Protein AF-A0A8T7I5J4-F1 (afdb_monomer_lite)

Structure (mmCIF, N/CA/C/O backbone):
data_AF-A0A8T7I5J4-F1
#
_entry.id   AF-A0A8T7I5J4-F1
#
loop_
_atom_site.group_PDB
_atom_site.id
_atom_site.type_symbol
_atom_site.label_atom_id
_atom_site.label_alt_id
_atom_site.label_comp_id
_atom_site.label_asym_id
_atom_site.label_entity_id
_atom_site.label_seq_id
_atom_site.pdbx_PDB_ins_code
_atom_site.Cartn_x
_atom_site.Cartn_y
_atom_site.Cartn_z
_atom_site.occupancy
_atom_site.B_iso_or_equiv
_atom_site.auth_seq_id
_atom_site.auth_comp_id
_atom_site.auth_asym_id
_atom_site.auth_atom_id
_atom_site.pdbx_PDB_model_num
ATOM 1 N N . MET A 1 1 ? -4.642 -50.725 -69.974 1.00 35.91 1 MET A N 1
ATOM 2 C CA . MET A 1 1 ? -3.491 -51.047 -69.105 1.00 35.91 1 MET A CA 1
ATOM 3 C C . MET A 1 1 ? -3.234 -49.854 -68.184 1.00 35.91 1 MET A C 1
ATOM 5 O O . MET A 1 1 ? -3.126 -48.747 -68.679 1.00 35.91 1 MET A O 1
ATOM 9 N N . LEU A 1 2 ? -3.268 -50.110 -66.872 1.00 34.72 2 LEU A N 1
ATOM 10 C CA . LEU A 1 2 ? -2.864 -49.304 -65.704 1.00 34.72 2 LEU A CA 1
ATOM 11 C C . LEU A 1 2 ? -3.246 -47.811 -65.549 1.00 34.72 2 LEU A C 1
ATOM 13 O O . LEU A 1 2 ? -2.683 -46.901 -66.146 1.00 34.72 2 LEU A O 1
ATOM 17 N N . ARG A 1 3 ? -4.115 -47.599 -64.546 1.00 37.69 3 ARG A N 1
ATOM 18 C CA . ARG A 1 3 ? -4.297 -46.382 -63.739 1.00 37.69 3 ARG A CA 1
ATOM 19 C C . ARG A 1 3 ? -3.005 -46.006 -63.004 1.00 37.69 3 ARG A C 1
ATOM 21 O O . ARG A 1 3 ? -2.463 -46.850 -62.299 1.00 37.69 3 ARG A O 1
ATOM 28 N N . ILE A 1 4 ? -2.649 -44.720 -62.986 1.00 39.81 4 ILE A N 1
ATOM 29 C CA . ILE A 1 4 ? -1.852 -44.121 -61.902 1.00 39.81 4 ILE A CA 1
ATOM 30 C C . ILE A 1 4 ? -2.527 -42.811 -61.478 1.00 39.81 4 ILE A C 1
ATOM 32 O O . ILE A 1 4 ? -2.406 -41.776 -62.126 1.00 39.81 4 ILE A O 1
ATOM 36 N N . LYS A 1 5 ? -3.275 -42.875 -60.369 1.00 38.19 5 LYS A N 1
ATOM 37 C CA . LYS A 1 5 ? -3.757 -41.706 -59.623 1.00 38.19 5 LYS A CA 1
ATOM 38 C C . LYS A 1 5 ? -2.559 -41.092 -58.892 1.00 38.19 5 LYS A C 1
ATOM 40 O O . LYS A 1 5 ? -2.088 -41.682 -57.923 1.00 38.19 5 LYS A O 1
ATOM 45 N N . ARG A 1 6 ? -2.084 -39.910 -59.296 1.00 39.78 6 ARG A N 1
ATOM 46 C CA . ARG A 1 6 ? -1.188 -39.105 -58.448 1.00 39.78 6 ARG A CA 1
ATOM 47 C C . ARG A 1 6 ? -2.029 -38.370 -57.404 1.00 39.78 6 ARG A C 1
ATOM 49 O O . ARG A 1 6 ? -2.733 -37.419 -57.719 1.00 39.78 6 ARG A O 1
ATOM 56 N N . ARG A 1 7 ? -1.975 -38.858 -56.162 1.00 38.50 7 ARG A N 1
ATOM 57 C CA . ARG A 1 7 ? -2.418 -38.131 -54.968 1.00 38.50 7 ARG A CA 1
ATOM 58 C C . ARG A 1 7 ? -1.459 -36.958 -54.756 1.00 38.50 7 ARG A C 1
ATOM 60 O O . ARG A 1 7 ? -0.297 -37.183 -54.438 1.00 38.50 7 ARG A O 1
ATOM 67 N N . VAL A 1 8 ? -1.935 -35.732 -54.935 1.00 39.31 8 VAL A N 1
ATOM 68 C CA . VAL A 1 8 ? -1.259 -34.544 -54.405 1.00 39.31 8 VAL A CA 1
ATOM 69 C C . VAL A 1 8 ? -1.588 -34.500 -52.915 1.00 39.31 8 VAL A C 1
ATOM 71 O O . VAL A 1 8 ? -2.746 -34.338 -52.537 1.00 39.31 8 VAL A O 1
ATOM 74 N N . LEU A 1 9 ? -0.584 -34.740 -52.070 1.00 36.56 9 LEU A N 1
ATOM 75 C CA . LEU A 1 9 ? -0.671 -34.477 -50.637 1.00 36.56 9 LEU A CA 1
ATOM 76 C C . LEU A 1 9 ? -0.747 -32.957 -50.439 1.00 36.56 9 LEU A C 1
ATOM 78 O O . LEU A 1 9 ? 0.274 -32.276 -50.449 1.00 36.56 9 LEU A O 1
ATOM 82 N N . SER A 1 10 ? -1.948 -32.426 -50.227 1.00 35.78 10 SER A N 1
ATOM 83 C CA . SER A 1 10 ? -2.119 -31.119 -49.589 1.00 35.78 10 SER A CA 1
ATOM 84 C C . SER A 1 10 ? -1.907 -31.281 -48.083 1.00 35.78 10 SER A C 1
ATOM 86 O O . SER A 1 10 ? -2.859 -31.385 -47.318 1.00 35.78 10 SER A O 1
ATOM 88 N N . ILE A 1 11 ? -0.644 -31.324 -47.655 1.00 45.31 11 ILE A N 1
ATOM 89 C CA . ILE A 1 11 ? -0.271 -30.980 -46.278 1.00 45.31 11 ILE A CA 1
ATOM 90 C C . ILE A 1 11 ? -0.059 -29.470 -46.278 1.00 45.31 11 ILE A C 1
ATOM 92 O O . ILE A 1 11 ? 1.046 -28.979 -46.477 1.00 45.31 11 ILE A O 1
ATOM 96 N N . SER A 1 12 ? -1.133 -28.708 -46.138 1.00 43.28 12 SER A N 1
ATOM 97 C CA . SER A 1 12 ? -1.016 -27.296 -45.795 1.00 43.28 12 SER A CA 1
ATOM 98 C C . SER A 1 12 ? -2.305 -26.882 -45.126 1.00 43.28 12 SER A C 1
ATOM 100 O O . SER A 1 12 ? -3.339 -26.839 -45.789 1.00 43.28 12 SER A O 1
ATOM 102 N N . SER A 1 13 ? -2.224 -26.703 -43.805 1.00 43.53 13 SER A N 1
ATOM 103 C CA . SER A 1 13 ? -3.127 -25.969 -42.897 1.00 43.53 13 SER A CA 1
ATOM 104 C C . SER A 1 13 ? -3.210 -26.668 -41.531 1.00 43.53 13 SER A C 1
ATOM 106 O O . SER A 1 13 ? -4.296 -26.916 -41.016 1.00 43.53 13 SER A O 1
ATOM 108 N N . ILE A 1 14 ? -2.062 -27.005 -40.929 1.00 42.50 14 ILE A N 1
ATOM 109 C CA . ILE A 1 14 ? -1.989 -27.131 -39.469 1.00 42.50 14 ILE A CA 1
ATOM 110 C C . ILE A 1 14 ? -1.529 -25.766 -38.960 1.00 42.50 14 ILE A C 1
ATOM 112 O O . ILE A 1 14 ? -0.400 -25.340 -39.178 1.00 42.50 14 ILE A O 1
ATOM 116 N N . LEU A 1 15 ? -2.499 -25.080 -38.372 1.00 49.41 15 LEU A N 1
ATOM 117 C CA . LEU A 1 15 ? -2.426 -23.933 -37.472 1.00 49.41 15 LEU A CA 1
ATOM 118 C C . LEU A 1 15 ? -1.178 -23.927 -36.563 1.00 49.41 15 LEU A C 1
ATOM 120 O O . LEU A 1 15 ? -0.722 -24.987 -36.137 1.00 49.41 15 LEU A O 1
ATOM 124 N N . PRO A 1 16 ? -0.719 -22.740 -36.136 1.00 41.72 16 PRO A N 1
ATOM 125 C CA . PRO A 1 16 ? -1.238 -22.263 -34.848 1.00 41.72 16 PRO A CA 1
ATOM 126 C C . PRO A 1 16 ? -1.561 -20.758 -34.900 1.00 41.72 16 PRO A C 1
ATOM 128 O O . PRO A 1 16 ? -0.738 -19.933 -35.274 1.00 41.72 16 PRO A O 1
ATOM 131 N N . ILE A 1 17 ? -2.793 -20.320 -34.621 1.00 50.00 17 ILE A N 1
ATOM 132 C CA . ILE A 1 17 ? -3.258 -19.962 -33.266 1.00 50.00 17 ILE A CA 1
ATOM 133 C C . ILE A 1 17 ? -2.115 -19.999 -32.243 1.00 50.00 17 ILE A C 1
ATOM 135 O O . ILE A 1 17 ? -1.979 -20.941 -31.474 1.00 50.00 17 ILE A O 1
ATOM 139 N N . LEU A 1 18 ? -1.280 -18.962 -32.264 1.00 42.53 18 LEU A N 1
ATOM 140 C CA . LEU A 1 18 ? -0.363 -18.624 -31.169 1.00 42.53 18 LEU A CA 1
ATOM 141 C C . LEU A 1 18 ? -0.251 -17.109 -30.948 1.00 42.53 18 LEU A C 1
ATOM 143 O O . LEU A 1 18 ? 0.675 -16.624 -30.309 1.00 42.53 18 LEU A O 1
ATOM 147 N N . ILE A 1 19 ? -1.220 -16.339 -31.437 1.00 43.97 19 ILE A N 1
ATOM 148 C CA . ILE A 1 19 ? -1.329 -14.919 -31.112 1.00 43.97 19 ILE A CA 1
ATOM 149 C C . ILE A 1 19 ? -2.460 -14.828 -30.101 1.00 43.97 19 ILE A C 1
ATOM 151 O O . ILE A 1 19 ? -3.606 -14.925 -30.522 1.00 43.97 19 ILE A O 1
ATOM 155 N N . LEU A 1 20 ? -2.147 -14.757 -28.799 1.00 42.34 20 LEU A N 1
ATOM 156 C CA . LEU A 1 20 ? -2.953 -14.080 -27.755 1.00 42.34 20 LEU A CA 1
ATOM 157 C C . LEU A 1 20 ? -2.488 -14.326 -26.304 1.00 42.34 20 LEU A C 1
ATOM 159 O O . LEU A 1 20 ? -3.127 -13.824 -25.382 1.00 42.34 20 LEU A O 1
ATOM 163 N N . SER A 1 21 ? -1.364 -14.997 -26.050 1.00 42.56 21 SER A N 1
ATOM 164 C CA . SER A 1 21 ? -0.736 -14.972 -24.720 1.00 42.56 21 SER A CA 1
ATOM 165 C C . SER A 1 21 ? 0.551 -14.158 -24.780 1.00 42.56 21 SER A C 1
ATOM 167 O O . SER A 1 21 ? 1.532 -14.628 -25.341 1.00 42.56 21 SER A O 1
ATOM 169 N N . GLY A 1 22 ? 0.482 -12.929 -24.254 1.00 45.84 22 GLY A N 1
ATOM 170 C CA . GLY A 1 22 ? 1.566 -11.965 -24.025 1.00 45.84 22 GLY A CA 1
ATOM 171 C C . GLY A 1 22 ? 2.903 -12.272 -24.693 1.00 45.84 22 GLY A C 1
ATOM 172 O O . GLY A 1 22 ? 3.662 -13.085 -24.177 1.00 45.84 22 GLY A O 1
ATOM 173 N N . CYS A 1 23 ? 3.203 -11.575 -25.795 1.00 50.41 23 CYS A N 1
ATOM 174 C CA . CYS A 1 23 ? 4.533 -11.580 -26.395 1.00 50.41 23 CYS A CA 1
ATOM 175 C C . CYS A 1 23 ? 5.554 -11.208 -25.315 1.00 50.41 23 CYS A C 1
ATOM 177 O O . CYS A 1 23 ? 5.641 -10.045 -24.916 1.00 50.41 23 CYS A O 1
ATOM 179 N N . SER A 1 24 ? 6.285 -12.200 -24.810 1.00 56.44 24 SER A N 1
ATOM 180 C CA . SER A 1 24 ? 7.436 -11.953 -23.958 1.00 56.44 24 SER A CA 1
ATOM 181 C C . SER A 1 24 ? 8.476 -11.190 -24.777 1.00 56.44 24 SER A C 1
ATOM 183 O O . SER A 1 24 ? 8.542 -11.305 -26.007 1.00 56.44 24 SER A O 1
ATOM 185 N N . SER A 1 25 ? 9.301 -10.395 -24.103 1.00 56.34 25 SER A N 1
ATOM 186 C CA . SER A 1 25 ? 10.418 -9.682 -24.727 1.00 56.34 25 SER A CA 1
ATOM 187 C C . SER A 1 25 ? 11.322 -10.617 -25.547 1.00 56.34 25 SER A C 1
ATOM 189 O O . SER A 1 25 ? 11.853 -10.225 -26.581 1.00 56.34 25 SER A O 1
ATOM 191 N N . GLU A 1 26 ? 11.409 -11.889 -25.166 1.00 59.22 26 GLU A N 1
ATOM 192 C CA . GLU A 1 26 ? 12.155 -12.942 -25.864 1.00 59.22 26 GLU A CA 1
ATOM 193 C C . GLU A 1 26 ? 11.621 -13.242 -27.274 1.00 59.22 26 GLU A C 1
ATOM 195 O O . GLU A 1 26 ? 12.410 -13.408 -28.202 1.00 59.22 26 GLU A O 1
ATOM 200 N N . PHE A 1 27 ? 10.298 -13.245 -27.474 1.00 61.25 27 PHE A N 1
ATOM 201 C CA . PHE A 1 27 ? 9.699 -13.470 -28.795 1.00 61.25 27 PHE A CA 1
ATOM 202 C C . PHE A 1 27 ? 9.994 -12.314 -29.758 1.00 61.25 27 PHE A C 1
ATOM 204 O O . PHE A 1 27 ? 10.349 -12.535 -30.914 1.00 61.25 27 PHE A O 1
ATOM 211 N N . LEU A 1 28 ? 9.902 -11.074 -29.269 1.00 61.66 28 LEU A N 1
ATOM 212 C CA . LEU A 1 28 ? 10.243 -9.890 -30.064 1.00 61.66 28 LEU A CA 1
ATOM 213 C C . LEU A 1 28 ? 11.732 -9.875 -30.447 1.00 61.66 28 LEU A C 1
ATOM 215 O O . LEU A 1 28 ? 12.068 -9.400 -31.524 1.00 61.66 28 LEU A O 1
ATOM 219 N N . ARG A 1 29 ? 12.599 -10.457 -29.605 1.00 61.88 29 ARG A N 1
ATOM 220 C CA . ARG A 1 29 ? 14.047 -10.614 -29.851 1.00 61.88 29 ARG A CA 1
ATOM 221 C C . ARG A 1 29 ? 14.297 -11.558 -31.012 1.00 61.88 29 ARG A C 1
ATOM 223 O O . ARG A 1 29 ? 14.958 -11.199 -31.975 1.00 61.88 29 ARG A O 1
ATOM 230 N N . ALA A 1 30 ? 13.676 -12.734 -30.949 1.00 61.75 30 ALA A N 1
ATOM 231 C CA . ALA A 1 30 ? 13.786 -13.745 -31.991 1.00 61.75 30 ALA A CA 1
ATOM 232 C C . ALA A 1 30 ? 13.233 -13.254 -33.340 1.00 61.75 30 ALA A C 1
ATOM 234 O O . ALA A 1 30 ? 13.767 -13.603 -34.390 1.00 61.75 30 ALA A O 1
ATOM 235 N N . MET A 1 31 ? 12.175 -12.437 -33.320 1.00 65.44 31 MET A N 1
ATOM 236 C CA . MET A 1 31 ? 11.616 -11.825 -34.527 1.00 65.44 31 MET A CA 1
ATOM 237 C C . MET A 1 31 ? 12.520 -10.738 -35.114 1.00 65.44 31 MET A C 1
ATOM 239 O O . MET A 1 31 ? 12.688 -10.708 -36.332 1.00 65.44 31 MET A O 1
ATOM 243 N N . ASP A 1 32 ? 13.102 -9.871 -34.282 1.00 61.22 32 ASP A N 1
ATOM 244 C CA . ASP A 1 32 ? 14.011 -8.821 -34.750 1.00 61.22 32 ASP A CA 1
ATOM 245 C C . ASP A 1 32 ? 15.312 -9.410 -35.306 1.00 61.22 32 ASP A C 1
ATOM 247 O O . ASP A 1 32 ? 15.711 -9.070 -36.419 1.00 61.22 32 ASP A O 1
ATOM 251 N N . ASP A 1 33 ? 15.898 -10.389 -34.610 1.00 59.78 33 ASP A N 1
ATOM 252 C CA . ASP A 1 33 ? 17.081 -11.120 -35.077 1.00 59.78 33 ASP A CA 1
ATOM 253 C C . ASP A 1 33 ? 16.807 -11.828 -36.415 1.00 59.78 33 ASP A C 1
ATOM 255 O O . ASP A 1 33 ? 17.639 -11.799 -37.324 1.00 59.78 33 ASP A O 1
ATOM 259 N N . ALA A 1 34 ? 15.617 -12.419 -36.582 1.00 60.16 34 ALA A N 1
ATOM 260 C CA . ALA A 1 34 ? 15.208 -13.047 -37.838 1.00 60.16 34 ALA A CA 1
ATOM 261 C C . ALA A 1 34 ? 15.007 -12.033 -38.982 1.00 60.16 34 ALA A C 1
ATOM 263 O O . ALA A 1 34 ? 15.355 -12.327 -40.126 1.00 60.16 34 ALA A O 1
ATOM 264 N N . LEU A 1 35 ? 14.470 -10.843 -38.693 1.00 59.50 35 LEU A N 1
ATOM 265 C CA . LEU A 1 35 ? 14.271 -9.762 -39.667 1.00 59.50 35 LEU A CA 1
ATOM 266 C C . LEU A 1 35 ? 15.597 -9.137 -40.116 1.00 59.50 35 LEU A C 1
ATOM 268 O O . LEU A 1 35 ? 15.798 -8.902 -41.310 1.00 59.50 35 LEU A O 1
ATOM 272 N N . VAL A 1 36 ? 16.521 -8.923 -39.178 1.00 59.28 36 VAL A N 1
ATOM 273 C CA . VAL A 1 36 ? 17.872 -8.420 -39.461 1.00 59.28 36 VAL A CA 1
ATOM 274 C C . VAL A 1 36 ? 18.678 -9.453 -40.253 1.00 59.28 36 VAL A C 1
ATOM 276 O O . VAL A 1 36 ? 19.330 -9.097 -41.234 1.00 59.28 36 VAL A O 1
ATOM 279 N N . ALA A 1 37 ? 18.572 -10.743 -39.912 1.00 58.25 37 ALA A N 1
ATOM 280 C CA . ALA A 1 37 ? 19.229 -11.826 -40.650 1.00 58.25 37 ALA A CA 1
ATOM 281 C C . ALA A 1 37 ? 18.751 -11.955 -42.112 1.00 58.25 37 ALA A C 1
ATOM 283 O O . ALA A 1 37 ? 19.479 -12.486 -42.949 1.00 58.25 37 ALA A O 1
ATOM 284 N N . GLN A 1 38 ? 17.557 -11.449 -42.438 1.00 60.69 38 GLN A N 1
ATOM 285 C CA . GLN A 1 38 ? 17.006 -11.414 -43.800 1.00 60.69 38 GLN A CA 1
ATOM 286 C C . GLN A 1 38 ? 17.287 -10.100 -44.554 1.00 60.69 38 GLN A C 1
ATOM 288 O O . GLN A 1 38 ? 16.785 -9.910 -45.661 1.00 60.69 38 GLN A O 1
ATOM 293 N N . GLY A 1 39 ? 18.099 -9.195 -43.993 1.00 46.72 39 GLY A N 1
ATOM 294 C CA . GLY A 1 39 ? 18.473 -7.928 -44.632 1.00 46.72 39 GLY A CA 1
ATOM 295 C C . GLY A 1 39 ? 17.457 -6.793 -44.456 1.00 46.72 39 GLY A C 1
ATOM 296 O O . GLY A 1 39 ? 17.560 -5.774 -45.139 1.00 46.72 39 GLY A O 1
ATOM 297 N N . GLY A 1 40 ? 16.480 -6.946 -43.555 1.00 55.31 40 GLY A N 1
ATOM 298 C CA . GLY A 1 40 ? 15.575 -5.869 -43.148 1.00 55.31 40 GLY A CA 1
ATOM 299 C C . GLY A 1 40 ? 16.225 -4.887 -42.163 1.00 55.31 40 GLY A C 1
ATOM 300 O O . GLY A 1 40 ? 17.193 -5.217 -41.479 1.00 55.31 40 GLY A O 1
ATOM 301 N N . GLN A 1 41 ? 15.688 -3.665 -42.060 1.00 54.53 41 GLN A N 1
ATOM 302 C CA . GLN A 1 41 ? 16.039 -2.768 -40.951 1.00 54.53 41 GLN A CA 1
ATOM 303 C C . GLN A 1 41 ? 15.484 -3.335 -39.640 1.00 54.53 41 GLN A C 1
ATOM 305 O O . GLN A 1 41 ? 14.302 -3.676 -39.576 1.00 54.53 41 GLN A O 1
ATOM 310 N N . GLY A 1 42 ? 16.325 -3.393 -38.603 1.00 58.28 42 GLY A N 1
ATOM 311 C CA . GLY A 1 42 ? 15.908 -3.789 -37.258 1.00 58.28 42 GLY A CA 1
ATOM 312 C C . GLY A 1 42 ? 14.728 -2.943 -36.780 1.00 58.28 42 GLY A C 1
ATOM 313 O O . GLY A 1 42 ? 14.750 -1.711 -36.835 1.00 58.28 42 GLY A O 1
ATOM 314 N N . THR A 1 43 ? 13.672 -3.616 -36.342 1.00 67.31 43 THR A N 1
ATOM 315 C CA . THR A 1 43 ? 12.472 -3.008 -35.770 1.00 67.31 43 THR A CA 1
ATOM 316 C C . THR A 1 43 ? 12.751 -2.433 -34.384 1.00 67.31 43 THR A C 1
ATOM 318 O O . THR A 1 43 ? 12.119 -1.447 -33.994 1.00 67.31 43 THR A O 1
ATOM 321 N N . CYS A 1 44 ? 13.738 -2.969 -33.659 1.00 70.31 44 CYS A N 1
ATOM 322 C CA . CYS A 1 44 ? 14.186 -2.449 -32.374 1.00 70.31 44 CYS A CA 1
ATOM 323 C C . CYS A 1 44 ? 15.154 -1.267 -32.561 1.00 70.31 44 CYS A C 1
ATOM 325 O O . CYS A 1 44 ? 16.326 -1.428 -32.888 1.00 70.31 44 CYS A O 1
ATOM 327 N N . ARG A 1 45 ? 14.665 -0.042 -32.332 1.00 74.19 45 ARG A N 1
ATOM 328 C CA . ARG A 1 45 ? 15.454 1.194 -32.477 1.00 74.19 45 ARG A CA 1
ATOM 329 C C . ARG A 1 45 ? 15.942 1.757 -31.145 1.00 74.19 45 ARG A C 1
ATOM 331 O O . ARG A 1 45 ? 16.922 2.497 -31.113 1.00 74.19 45 ARG A O 1
ATOM 338 N N . TYR A 1 46 ? 15.244 1.440 -30.058 1.00 77.75 46 TYR A N 1
ATOM 339 C CA . TYR A 1 46 ? 15.553 1.946 -28.725 1.00 77.75 46 TYR A CA 1
ATOM 340 C C . TYR A 1 46 ? 15.633 0.810 -27.712 1.00 77.75 46 TYR A C 1
ATOM 342 O O . TYR A 1 46 ? 14.720 -0.010 -27.608 1.00 77.75 46 TYR A O 1
ATOM 350 N N . GLU A 1 47 ? 16.698 0.835 -26.920 1.00 83.69 47 GLU A N 1
ATOM 351 C CA . GLU A 1 47 ? 16.897 -0.015 -25.754 1.00 83.69 47 GLU A CA 1
ATOM 352 C C . GLU A 1 47 ? 17.480 0.826 -24.620 1.00 83.69 47 GLU A C 1
ATOM 354 O O . GLU A 1 47 ? 18.099 1.870 -24.846 1.00 83.69 47 GLU A O 1
ATOM 359 N N . ALA A 1 48 ? 17.272 0.390 -23.382 1.00 86.00 48 ALA A N 1
ATOM 360 C CA . ALA A 1 48 ? 17.884 1.024 -22.227 1.00 86.00 48 ALA A CA 1
ATOM 361 C C . ALA A 1 48 ? 18.258 -0.027 -21.180 1.00 86.00 48 ALA A C 1
ATOM 363 O O . ALA A 1 48 ? 17.462 -0.932 -20.907 1.00 86.00 48 ALA A O 1
ATOM 364 N N . PRO A 1 49 ? 19.437 0.104 -20.546 1.00 88.25 49 PRO A N 1
ATOM 365 C CA . PRO A 1 49 ? 19.881 -0.849 -19.543 1.00 88.25 49 PRO A CA 1
ATOM 366 C C . PRO A 1 49 ? 18.889 -0.907 -18.382 1.00 88.25 49 PRO A C 1
ATOM 368 O O . PRO A 1 49 ? 18.325 0.115 -17.974 1.00 88.25 49 PRO A O 1
ATOM 371 N N . LYS A 1 50 ? 18.707 -2.109 -17.826 1.00 91.00 50 LYS A N 1
ATOM 372 C CA . LYS A 1 50 ? 17.885 -2.295 -16.631 1.00 91.00 50 LYS A CA 1
ATOM 373 C C . LYS A 1 50 ? 18.508 -1.548 -15.450 1.00 91.00 50 LYS A C 1
ATOM 375 O O . LYS A 1 50 ? 19.711 -1.608 -15.212 1.00 91.00 50 LYS A O 1
ATOM 380 N N . ARG A 1 51 ? 17.666 -0.847 -14.703 1.00 93.19 51 ARG A N 1
ATOM 381 C CA . ARG A 1 51 ? 17.981 -0.128 -13.470 1.00 93.19 51 ARG A CA 1
ATOM 382 C C . ARG A 1 51 ? 17.078 -0.653 -12.371 1.00 93.19 51 ARG A C 1
ATOM 384 O O . ARG A 1 51 ? 15.905 -0.916 -12.620 1.00 93.19 51 ARG A O 1
ATOM 391 N N . THR A 1 52 ? 17.597 -0.739 -11.154 1.00 95.38 52 THR A N 1
ATOM 392 C CA . THR A 1 52 ? 16.828 -1.219 -10.003 1.00 95.38 52 THR A CA 1
ATOM 393 C C . THR A 1 52 ? 16.747 -0.145 -8.930 1.00 95.38 52 THR A C 1
ATOM 395 O O . THR A 1 52 ? 17.754 0.426 -8.519 1.00 95.38 52 THR A O 1
ATOM 398 N N . ILE A 1 53 ? 15.529 0.126 -8.470 1.00 94.69 53 ILE A N 1
ATOM 399 C CA . ILE A 1 53 ? 15.237 0.952 -7.302 1.00 94.69 53 ILE A CA 1
ATOM 400 C C . ILE A 1 53 ? 15.057 0.013 -6.117 1.00 94.69 53 ILE A C 1
ATOM 402 O O . ILE A 1 53 ? 14.155 -0.825 -6.120 1.00 94.69 53 ILE A O 1
ATOM 406 N N . ASN A 1 54 ? 15.893 0.181 -5.096 1.00 94.88 54 ASN A N 1
ATOM 407 C CA . ASN A 1 54 ? 15.763 -0.535 -3.833 1.00 94.88 54 ASN A CA 1
ATOM 408 C C . ASN A 1 54 ? 15.014 0.344 -2.835 1.00 94.88 54 ASN A C 1
ATOM 410 O O . ASN A 1 54 ? 15.520 1.373 -2.389 1.00 94.88 54 ASN A O 1
ATOM 414 N N . GLY A 1 55 ? 13.799 -0.062 -2.490 1.00 89.00 55 GLY A N 1
ATOM 415 C CA . GLY A 1 55 ? 13.040 0.532 -1.406 1.00 89.00 55 GLY A CA 1
ATOM 416 C C . GLY A 1 55 ? 13.048 -0.361 -0.172 1.00 89.00 55 GLY A C 1
ATOM 417 O O . GLY A 1 55 ? 13.333 -1.556 -0.220 1.00 89.00 55 GLY A O 1
ATOM 418 N N . SER A 1 56 ? 12.681 0.199 0.978 1.00 85.75 56 SER A N 1
ATOM 419 C CA . SER A 1 56 ? 12.464 -0.630 2.164 1.00 85.75 56 SER A CA 1
ATOM 420 C C . SER A 1 56 ? 11.301 -1.599 1.873 1.00 85.75 56 SER A C 1
ATOM 422 O O . SER A 1 56 ? 10.179 -1.184 1.575 1.00 85.75 56 SER A O 1
ATOM 424 N N . GLY A 1 57 ? 11.558 -2.904 1.890 1.00 88.06 57 GLY A N 1
ATOM 425 C CA . GLY A 1 57 ? 10.508 -3.888 1.633 1.00 88.06 57 GLY A CA 1
ATOM 426 C C . GLY A 1 57 ? 10.139 -4.124 0.154 1.00 88.06 57 GLY A C 1
ATOM 427 O O . GLY A 1 57 ? 9.204 -4.877 -0.092 1.00 88.06 57 GLY A O 1
ATOM 428 N N . TYR A 1 58 ? 10.793 -3.491 -0.827 1.00 93.19 58 TYR A N 1
ATOM 429 C CA . TYR A 1 58 ? 10.522 -3.767 -2.245 1.00 93.19 58 TYR A CA 1
ATOM 430 C C . TYR A 1 58 ? 11.719 -3.469 -3.152 1.00 93.19 58 TYR A C 1
ATOM 432 O O . TYR A 1 58 ? 12.526 -2.588 -2.855 1.00 93.19 58 TYR A O 1
ATOM 440 N N . THR A 1 59 ? 11.777 -4.129 -4.306 1.00 96.50 59 THR A N 1
ATOM 441 C CA . THR A 1 59 ? 12.673 -3.767 -5.408 1.00 96.50 59 THR A CA 1
ATOM 442 C C . THR A 1 59 ? 11.871 -3.548 -6.682 1.00 96.50 59 THR A C 1
ATOM 444 O O . THR A 1 59 ? 10.921 -4.275 -6.968 1.00 96.50 59 THR A O 1
ATOM 447 N N . PHE A 1 60 ? 12.222 -2.515 -7.441 1.00 95.81 60 PHE A N 1
ATOM 448 C CA . PHE A 1 60 ? 11.612 -2.239 -8.736 1.00 95.81 60 PHE A CA 1
ATOM 449 C C . PHE A 1 60 ? 12.680 -2.161 -9.813 1.00 95.81 60 PHE A C 1
ATOM 451 O O . PHE A 1 60 ? 13.499 -1.244 -9.796 1.00 95.81 60 PHE A O 1
ATOM 458 N N . THR A 1 61 ? 12.663 -3.102 -10.748 1.00 95.62 61 THR A N 1
ATOM 459 C CA . THR A 1 61 ? 13.594 -3.141 -11.875 1.00 95.62 61 THR A CA 1
ATOM 460 C C . THR A 1 61 ? 12.881 -2.648 -13.121 1.00 95.62 61 THR A C 1
ATOM 462 O O . THR A 1 61 ? 11.822 -3.159 -13.462 1.00 95.62 61 THR A O 1
ATOM 465 N N . TYR A 1 62 ? 13.448 -1.665 -13.811 1.00 93.31 62 TYR A N 1
ATOM 466 C CA . TYR A 1 62 ? 12.890 -1.123 -15.047 1.00 93.31 62 TYR A CA 1
ATOM 467 C C . TYR A 1 62 ? 13.975 -0.912 -16.092 1.00 93.31 62 TYR A C 1
ATOM 469 O O . TYR A 1 62 ? 15.126 -0.649 -15.759 1.00 93.31 62 TYR A O 1
ATOM 477 N N . GLY A 1 63 ? 13.619 -1.024 -17.361 1.00 90.62 63 GLY A N 1
ATOM 478 C CA . GLY A 1 63 ? 14.550 -0.891 -18.474 1.00 90.62 63 GLY A CA 1
ATOM 479 C C . GLY A 1 63 ? 13.810 -0.713 -19.785 1.00 90.62 63 GLY A C 1
ATOM 480 O O . GLY A 1 63 ? 12.582 -0.669 -19.814 1.00 90.62 63 GLY A O 1
ATOM 481 N N . GLY A 1 64 ? 14.570 -0.568 -20.858 1.00 87.56 64 GLY A N 1
ATOM 482 C CA . GLY A 1 64 ? 14.039 -0.394 -22.197 1.00 87.56 64 GLY A CA 1
ATOM 483 C C . GLY A 1 64 ? 14.363 -1.595 -23.054 1.00 87.56 64 GLY A C 1
ATOM 484 O O . GLY A 1 64 ? 15.533 -1.954 -23.168 1.00 87.56 64 GLY A O 1
ATOM 485 N N . TYR A 1 65 ? 13.351 -2.175 -23.673 1.00 83.31 65 TYR A N 1
ATOM 486 C CA . TYR A 1 65 ? 13.503 -3.294 -24.572 1.00 83.31 65 TYR A CA 1
ATOM 487 C C . TYR A 1 65 ? 12.672 -3.080 -25.841 1.00 83.31 65 TYR A C 1
ATOM 489 O O . TYR A 1 65 ? 11.476 -2.800 -25.764 1.00 83.31 65 TYR A O 1
ATOM 497 N N . CYS A 1 66 ? 13.327 -3.175 -27.002 1.00 81.31 66 CYS A N 1
ATOM 498 C CA . CYS A 1 66 ? 12.732 -3.052 -28.333 1.00 81.31 66 CYS A CA 1
ATOM 499 C C . CYS A 1 66 ? 11.639 -1.968 -28.458 1.00 81.31 66 CYS A C 1
ATOM 501 O O . CYS A 1 66 ? 10.480 -2.245 -28.756 1.00 81.31 66 CYS A O 1
ATOM 503 N N . ASN A 1 67 ? 12.005 -0.702 -28.231 1.00 83.56 67 ASN A N 1
ATOM 504 C CA . ASN A 1 67 ? 11.122 0.476 -28.279 1.00 83.56 67 ASN A CA 1
ATOM 505 C C . ASN A 1 67 ? 10.097 0.614 -27.145 1.00 83.56 67 ASN A C 1
ATOM 507 O O . ASN A 1 67 ? 9.319 1.577 -27.160 1.00 83.56 67 ASN A O 1
ATOM 511 N N . TYR A 1 68 ? 10.098 -0.272 -26.151 1.00 85.38 68 TYR A N 1
ATOM 512 C CA . TYR A 1 68 ? 9.196 -0.212 -25.006 1.00 85.38 68 TYR A CA 1
ATOM 513 C C . TYR A 1 68 ? 9.951 -0.116 -23.687 1.00 85.38 68 TYR A C 1
ATOM 515 O O . TYR A 1 68 ? 11.005 -0.704 -23.491 1.00 85.38 68 TYR A O 1
ATOM 523 N N . TRP A 1 69 ? 9.379 0.624 -22.748 1.00 88.94 69 TRP A N 1
ATOM 524 C CA . TRP A 1 69 ? 9.764 0.558 -21.351 1.00 88.94 69 TRP A CA 1
ATOM 525 C C . TRP A 1 69 ? 9.099 -0.639 -20.695 1.00 88.94 69 TRP A C 1
ATOM 527 O O . TRP A 1 69 ? 7.906 -0.873 -20.890 1.00 88.94 69 TRP A O 1
ATOM 537 N N . GLU A 1 70 ? 9.846 -1.340 -19.860 1.00 91.50 70 GLU A N 1
ATOM 538 C CA . GLU A 1 70 ? 9.394 -2.474 -19.070 1.00 91.50 70 GLU A CA 1
ATOM 539 C C . GLU A 1 70 ? 9.721 -2.252 -17.595 1.00 91.50 70 GLU A C 1
ATOM 541 O O . GLU A 1 70 ? 10.708 -1.594 -17.258 1.00 91.50 70 GLU A O 1
ATOM 546 N N . GLY A 1 71 ? 8.891 -2.804 -16.713 1.00 92.50 71 GLY A N 1
ATOM 547 C CA . GLY A 1 71 ? 9.064 -2.717 -15.271 1.00 92.50 71 GLY A CA 1
ATOM 548 C C . GLY A 1 71 ? 8.570 -3.963 -14.548 1.00 92.50 71 GLY A C 1
ATOM 549 O O . GLY A 1 71 ? 7.527 -4.517 -14.889 1.00 92.50 71 GLY A O 1
ATOM 550 N N . GLU A 1 72 ? 9.299 -4.365 -13.518 1.00 95.25 72 GLU A N 1
ATOM 551 C CA . GLU A 1 72 ? 9.021 -5.508 -12.654 1.00 95.25 72 GLU A CA 1
ATOM 552 C C . GLU A 1 72 ? 9.152 -5.075 -11.191 1.00 95.25 72 GLU A C 1
ATOM 554 O O . GLU A 1 72 ? 10.136 -4.441 -10.803 1.00 95.25 72 GLU A O 1
ATOM 559 N N . LEU A 1 73 ? 8.150 -5.395 -10.375 1.00 95.25 73 LEU A N 1
ATOM 560 C CA . LEU A 1 73 ? 8.066 -5.017 -8.972 1.00 95.25 73 LEU A CA 1
ATOM 561 C C . LEU A 1 73 ? 8.026 -6.253 -8.076 1.00 95.25 73 LEU A C 1
ATOM 563 O O . LEU A 1 73 ? 7.034 -6.981 -8.052 1.00 95.25 73 LEU A O 1
ATOM 567 N N . ASN A 1 74 ? 9.066 -6.423 -7.267 1.00 95.50 74 ASN A N 1
ATOM 568 C CA . ASN A 1 74 ? 9.121 -7.428 -6.215 1.00 95.50 74 ASN A CA 1
ATOM 569 C C . ASN A 1 74 ? 8.808 -6.768 -4.871 1.00 95.50 74 ASN A C 1
ATOM 571 O O . ASN A 1 74 ? 9.473 -5.811 -4.473 1.00 95.50 74 ASN A O 1
ATOM 575 N N . ASN A 1 75 ? 7.785 -7.246 -4.163 1.00 91.94 75 ASN A N 1
ATOM 576 C CA . ASN A 1 75 ? 7.278 -6.596 -2.959 1.00 91.94 75 ASN A CA 1
ATOM 577 C C . ASN A 1 75 ? 7.178 -7.567 -1.783 1.00 91.94 75 ASN A C 1
ATOM 579 O O . ASN A 1 75 ? 6.216 -8.313 -1.633 1.00 91.94 75 ASN A O 1
ATOM 583 N N . TYR A 1 76 ? 8.150 -7.460 -0.890 1.00 90.50 76 TYR A N 1
ATOM 584 C CA . TYR A 1 76 ? 8.253 -8.197 0.367 1.00 90.50 76 TYR A CA 1
ATOM 585 C C . TYR A 1 76 ? 7.759 -7.367 1.566 1.00 90.50 76 TYR A C 1
ATOM 587 O O . TYR A 1 76 ? 7.955 -7.738 2.723 1.00 90.50 76 TYR A O 1
ATOM 595 N N . SER A 1 77 ? 7.117 -6.223 1.316 1.00 86.31 77 SER A N 1
ATOM 596 C CA . SER A 1 77 ? 6.592 -5.339 2.351 1.00 86.31 77 SER A CA 1
ATOM 597 C C . SER A 1 77 ? 5.134 -5.647 2.689 1.00 86.31 77 SER A C 1
ATOM 599 O O . SER A 1 77 ? 4.401 -6.271 1.925 1.00 86.31 77 SER A O 1
ATOM 601 N N . GLN A 1 78 ? 4.676 -5.104 3.820 1.00 82.56 78 GLN A N 1
ATOM 602 C CA . GLN A 1 78 ? 3.256 -5.077 4.193 1.00 82.56 78 GLN A CA 1
ATOM 603 C C . GLN A 1 78 ? 2.450 -3.988 3.456 1.00 82.56 78 GLN A C 1
ATOM 605 O O . GLN A 1 78 ? 1.271 -3.775 3.749 1.00 82.56 78 GLN A O 1
ATOM 610 N N . TYR A 1 79 ? 3.080 -3.261 2.531 1.00 83.38 79 TYR A N 1
ATOM 611 C CA . TYR A 1 79 ? 2.481 -2.165 1.779 1.00 83.38 79 TYR A CA 1
ATOM 612 C C . TYR A 1 79 ? 2.248 -2.585 0.334 1.00 83.38 79 TYR A C 1
ATOM 614 O O . TYR A 1 79 ? 3.011 -3.343 -0.238 1.00 83.38 79 TYR A O 1
ATOM 622 N N . THR A 1 80 ? 1.211 -2.043 -0.287 1.00 85.81 80 THR A N 1
ATOM 623 C CA . THR A 1 80 ? 1.043 -2.036 -1.732 1.00 85.81 80 THR A CA 1
ATOM 624 C C . THR A 1 80 ? 2.005 -1.004 -2.277 1.00 85.81 80 THR A C 1
ATOM 626 O O . THR A 1 80 ? 1.938 0.165 -1.881 1.00 85.81 80 THR A O 1
ATOM 629 N N . ILE A 1 81 ? 2.880 -1.429 -3.170 1.00 88.69 81 ILE A N 1
ATOM 630 C CA . ILE A 1 81 ? 3.839 -0.555 -3.826 1.00 88.69 81 ILE A CA 1
ATOM 631 C C . ILE A 1 81 ? 3.313 -0.232 -5.215 1.00 88.69 81 ILE A C 1
ATOM 633 O O . ILE A 1 81 ? 2.831 -1.115 -5.920 1.00 88.69 81 ILE A O 1
ATOM 637 N N . ARG A 1 82 ? 3.387 1.039 -5.600 1.00 90.62 82 ARG A N 1
ATOM 638 C CA . ARG A 1 82 ? 3.051 1.510 -6.942 1.00 90.62 82 ARG A CA 1
ATOM 639 C C . ARG A 1 82 ? 4.215 2.316 -7.489 1.00 90.62 82 ARG A C 1
ATOM 641 O O . ARG A 1 82 ? 4.501 3.398 -6.980 1.00 90.62 82 ARG A O 1
ATOM 648 N N . CYS A 1 83 ? 4.841 1.803 -8.537 1.00 90.94 83 CYS A N 1
ATOM 649 C CA . CYS A 1 83 ? 5.912 2.463 -9.269 1.00 90.94 83 CYS A CA 1
ATOM 650 C C . CYS A 1 83 ? 5.352 3.054 -10.555 1.00 90.94 83 CYS A C 1
ATOM 652 O O . CYS A 1 83 ? 4.789 2.337 -11.376 1.00 90.94 83 CYS A O 1
ATOM 654 N N . THR A 1 84 ? 5.459 4.369 -10.706 1.00 90.56 84 THR A N 1
ATOM 655 C CA . THR A 1 84 ? 4.903 5.123 -11.832 1.00 90.56 84 THR A CA 1
ATOM 656 C C . THR A 1 84 ? 6.037 5.641 -12.696 1.00 90.56 84 THR A C 1
ATOM 658 O O . THR A 1 84 ? 6.898 6.370 -12.208 1.00 90.56 84 THR A O 1
ATOM 661 N N . GLY A 1 85 ? 6.024 5.271 -13.974 1.00 89.06 85 GLY A N 1
ATOM 662 C CA . GLY A 1 85 ? 6.917 5.828 -14.978 1.00 89.06 85 GLY A CA 1
ATOM 663 C C . GLY A 1 85 ? 6.401 7.181 -15.458 1.00 89.06 85 GLY A C 1
ATOM 664 O O . GLY A 1 85 ? 5.216 7.319 -15.771 1.00 89.06 85 GLY A O 1
ATOM 665 N N . LYS A 1 86 ? 7.283 8.173 -15.523 1.00 86.94 86 LYS A N 1
ATOM 666 C CA . LYS A 1 86 ? 7.037 9.504 -16.076 1.00 86.94 86 LYS A CA 1
ATOM 667 C C . LYS A 1 86 ? 7.969 9.732 -17.263 1.00 86.94 86 LYS A C 1
ATOM 669 O O . LYS A 1 86 ? 9.174 9.486 -17.161 1.00 86.94 86 LYS A O 1
ATOM 674 N N . GLY A 1 87 ? 7.409 10.193 -18.377 1.00 81.75 87 GLY A N 1
ATOM 675 C CA . GLY A 1 87 ? 8.190 10.555 -19.561 1.00 81.75 87 GLY A CA 1
ATOM 676 C C . GLY A 1 87 ? 8.952 11.871 -19.381 1.00 81.75 87 GLY A C 1
ATOM 677 O O . GLY A 1 87 ? 8.871 12.506 -18.329 1.00 81.75 87 GLY A O 1
ATOM 678 N N . TYR A 1 88 ? 9.660 12.311 -20.424 1.00 72.00 88 TYR A N 1
ATOM 679 C CA . TYR A 1 88 ? 10.481 13.533 -20.401 1.00 72.00 88 TYR A CA 1
ATOM 680 C C . TYR A 1 88 ? 9.708 14.818 -20.041 1.00 72.00 88 TYR A C 1
ATOM 682 O O . TYR A 1 88 ? 10.254 15.731 -19.435 1.00 72.00 88 TYR A O 1
ATOM 690 N N . ASN A 1 89 ? 8.409 14.877 -20.341 1.00 71.69 89 ASN A N 1
ATOM 691 C CA . ASN A 1 89 ? 7.526 15.993 -19.978 1.00 71.69 89 ASN A CA 1
ATOM 692 C C . ASN A 1 89 ? 6.916 15.875 -18.564 1.00 71.69 89 ASN A C 1
ATOM 694 O O . ASN A 1 89 ? 5.978 16.600 -18.237 1.00 71.69 89 ASN A O 1
ATOM 698 N N . GLY A 1 90 ? 7.370 14.915 -17.751 1.00 67.88 90 GLY A N 1
ATOM 699 C CA . GLY A 1 90 ? 6.856 14.658 -16.405 1.00 67.88 90 GLY A CA 1
ATOM 700 C C . GLY A 1 90 ? 5.466 14.010 -16.355 1.00 67.88 90 GLY A C 1
ATOM 701 O O . GLY A 1 90 ? 4.981 13.712 -15.260 1.00 67.88 90 GLY A O 1
ATOM 702 N N . ARG A 1 91 ? 4.816 13.750 -17.501 1.00 75.50 91 ARG A N 1
ATOM 703 C CA . ARG A 1 91 ? 3.509 13.079 -17.540 1.00 75.50 91 ARG A CA 1
ATOM 704 C C . ARG A 1 91 ? 3.661 11.601 -17.203 1.00 75.50 91 ARG A C 1
ATOM 706 O O . ARG A 1 91 ? 4.568 10.931 -17.698 1.00 75.50 91 ARG A O 1
ATOM 713 N N . ALA A 1 92 ? 2.747 11.098 -16.376 1.00 74.56 92 ALA A N 1
ATOM 714 C CA . ALA A 1 92 ? 2.664 9.679 -16.065 1.00 74.56 92 ALA A CA 1
ATOM 715 C C . ALA A 1 92 ? 2.317 8.885 -17.333 1.00 74.56 92 ALA A C 1
ATOM 717 O O . ALA A 1 92 ? 1.372 9.229 -18.038 1.00 74.56 92 ALA A O 1
ATOM 718 N N . VAL A 1 93 ? 3.087 7.833 -17.601 1.00 79.25 93 VAL A N 1
ATOM 719 C CA . VAL A 1 93 ? 2.905 6.954 -18.765 1.00 79.25 93 VAL A CA 1
ATOM 720 C C . VAL A 1 93 ? 2.126 5.715 -18.340 1.00 79.25 93 VAL A C 1
ATOM 722 O O . VAL A 1 93 ? 1.039 5.446 -18.838 1.00 79.25 93 VAL A O 1
ATOM 725 N N . SER A 1 94 ? 2.653 4.995 -17.351 1.00 83.69 94 SER A N 1
ATOM 726 C CA . SER A 1 94 ? 2.022 3.817 -16.762 1.00 83.69 94 SER A CA 1
ATOM 727 C C . SER A 1 94 ? 2.558 3.576 -15.357 1.00 83.69 94 SER A C 1
ATOM 729 O O . SER A 1 94 ? 3.575 4.144 -14.946 1.00 83.69 94 SER A O 1
ATOM 731 N N . SER A 1 95 ? 1.875 2.715 -14.608 1.00 87.69 95 SER A N 1
ATOM 732 C CA . SER A 1 95 ? 2.310 2.301 -13.283 1.00 87.69 95 SER A CA 1
ATOM 733 C C . SER A 1 95 ? 2.231 0.795 -13.094 1.00 87.69 95 SER A C 1
ATOM 735 O O . SER A 1 95 ? 1.200 0.192 -13.383 1.00 87.69 95 SER A O 1
ATOM 737 N N . VAL A 1 96 ? 3.276 0.217 -12.508 1.00 89.88 96 VAL A N 1
ATOM 738 C CA . VAL A 1 96 ? 3.295 -1.164 -12.018 1.00 89.88 96 VAL A CA 1
ATOM 739 C C . VAL A 1 96 ? 2.912 -1.147 -10.542 1.00 89.88 96 VAL A C 1
ATOM 741 O O . VAL A 1 96 ? 3.392 -0.308 -9.780 1.00 89.88 96 VAL A O 1
ATOM 744 N N . THR A 1 97 ? 1.997 -2.026 -10.138 1.00 89.69 97 THR A N 1
ATOM 745 C CA . THR A 1 97 ? 1.486 -2.083 -8.762 1.00 89.69 97 THR A CA 1
ATOM 746 C C . THR A 1 97 ? 1.551 -3.504 -8.230 1.00 89.69 97 THR A C 1
ATOM 748 O O . THR A 1 97 ? 1.064 -4.423 -8.883 1.00 89.69 97 THR A O 1
ATOM 751 N N . ALA A 1 98 ? 2.088 -3.658 -7.025 1.00 87.25 98 ALA A N 1
ATOM 752 C CA . ALA A 1 98 ? 2.219 -4.925 -6.323 1.00 87.25 98 ALA A CA 1
ATOM 753 C C . ALA A 1 98 ? 1.539 -4.842 -4.955 1.00 87.25 98 ALA A C 1
ATOM 755 O O . ALA A 1 98 ? 1.805 -3.919 -4.184 1.00 87.25 98 ALA A O 1
ATOM 756 N N . ARG A 1 99 ? 0.670 -5.808 -4.640 1.00 84.88 99 ARG A N 1
ATOM 757 C CA . ARG A 1 99 ? 0.063 -5.962 -3.303 1.00 84.88 99 ARG A CA 1
ATOM 758 C C . ARG A 1 99 ? 1.111 -6.446 -2.285 1.00 84.88 99 ARG A C 1
ATOM 760 O O . ARG A 1 99 ? 2.165 -6.915 -2.710 1.00 84.88 99 ARG A O 1
ATOM 767 N N . PRO A 1 100 ? 0.855 -6.335 -0.966 1.00 84.44 100 PRO A N 1
ATOM 768 C CA . PRO A 1 100 ? 1.777 -6.829 0.056 1.00 84.44 100 PRO A CA 1
ATOM 769 C C . PRO A 1 100 ? 2.151 -8.299 -0.163 1.00 84.44 100 PRO A C 1
ATOM 771 O O . PRO A 1 100 ? 1.254 -9.122 -0.337 1.00 84.44 100 PRO A O 1
ATOM 774 N N . GLY A 1 101 ? 3.447 -8.617 -0.153 1.00 81.06 101 GLY A N 1
ATOM 775 C CA . GLY A 1 101 ? 3.957 -9.983 -0.339 1.00 81.06 101 GLY A CA 1
ATOM 776 C C . GLY A 1 101 ? 3.795 -10.561 -1.750 1.00 81.06 101 GLY A C 1
ATOM 777 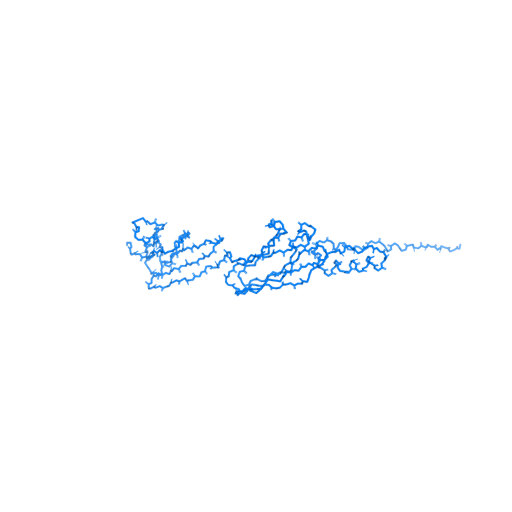O O . GLY A 1 101 ? 4.004 -11.756 -1.934 1.00 81.06 101 GLY A O 1
ATOM 778 N N . VAL A 1 102 ? 3.383 -9.754 -2.732 1.00 85.75 102 VAL A N 1
ATOM 779 C CA . VAL A 1 102 ? 3.126 -10.202 -4.107 1.00 85.75 102 VAL A CA 1
ATOM 780 C C . VAL A 1 102 ? 4.153 -9.589 -5.045 1.00 85.75 102 VAL A C 1
ATOM 782 O O . VAL A 1 102 ? 4.317 -8.374 -5.061 1.00 85.75 102 VAL A O 1
ATOM 785 N N . ASN A 1 103 ? 4.782 -10.412 -5.877 1.00 92.06 103 ASN A N 1
ATOM 786 C CA . ASN A 1 103 ? 5.646 -9.952 -6.962 1.00 92.06 103 ASN A CA 1
ATOM 787 C C . ASN A 1 103 ? 4.845 -9.844 -8.265 1.00 92.06 103 ASN A C 1
ATOM 789 O O . ASN A 1 103 ? 3.863 -10.562 -8.460 1.00 92.06 103 ASN A O 1
ATOM 793 N N . THR A 1 104 ? 5.231 -8.925 -9.144 1.00 90.69 104 THR A N 1
ATOM 794 C CA . THR A 1 104 ? 4.642 -8.798 -10.482 1.00 90.69 104 THR A CA 1
ATOM 795 C C . THR A 1 104 ? 5.594 -9.350 -11.522 1.00 90.69 104 THR A C 1
ATOM 797 O O . THR A 1 104 ? 6.781 -9.055 -11.442 1.00 90.69 104 THR A O 1
ATOM 800 N N . ASP A 1 105 ? 5.068 -9.984 -12.563 1.00 90.50 105 ASP A N 1
ATOM 801 C CA . ASP A 1 105 ? 5.844 -10.240 -13.778 1.00 90.50 105 ASP A CA 1
ATOM 802 C C . ASP A 1 105 ? 6.282 -8.930 -14.453 1.00 90.50 105 ASP A C 1
ATOM 804 O O . ASP A 1 105 ? 5.733 -7.853 -14.179 1.00 90.50 105 ASP A O 1
ATOM 808 N N . THR A 1 106 ? 7.247 -9.024 -15.370 1.00 87.44 106 THR A N 1
ATOM 809 C CA . THR A 1 106 ? 7.660 -7.892 -16.210 1.00 87.44 106 THR A CA 1
ATOM 810 C C . THR A 1 106 ? 6.460 -7.354 -16.996 1.00 87.44 106 THR A C 1
ATOM 812 O O . THR A 1 106 ? 5.755 -8.100 -17.676 1.00 87.44 106 THR A O 1
ATOM 815 N N . ARG A 1 107 ? 6.211 -6.042 -16.90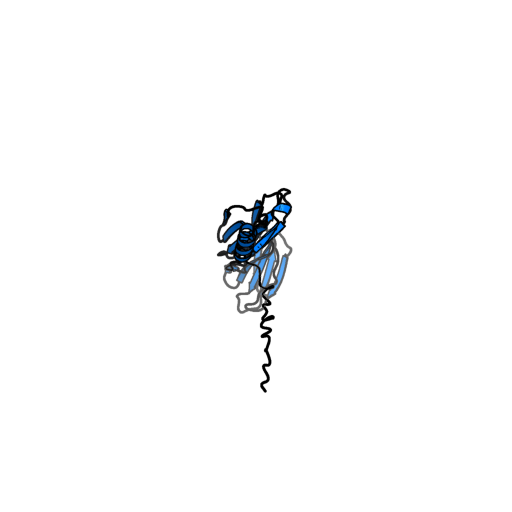9 1.00 85.69 107 ARG A N 1
ATOM 816 C CA . ARG A 1 107 ? 5.114 -5.365 -17.613 1.00 85.69 107 ARG A CA 1
ATOM 817 C C . ARG A 1 107 ? 5.596 -4.197 -18.446 1.00 85.69 107 ARG A C 1
ATOM 819 O O . ARG A 1 107 ? 6.401 -3.389 -17.989 1.00 85.69 107 ARG A O 1
ATOM 826 N N . THR A 1 108 ? 4.996 -4.036 -19.620 1.00 86.06 108 THR A N 1
ATOM 827 C CA . THR A 1 108 ? 5.178 -2.853 -20.459 1.00 86.06 108 THR A CA 1
ATOM 828 C C . THR A 1 108 ? 4.646 -1.600 -19.758 1.00 86.06 108 THR A C 1
ATOM 830 O O . THR A 1 108 ? 3.482 -1.522 -19.360 1.00 86.06 108 THR A O 1
ATOM 833 N N . MET A 1 109 ? 5.505 -0.596 -19.620 1.00 82.19 109 MET A N 1
ATOM 834 C CA . MET A 1 109 ? 5.204 0.708 -19.031 1.00 82.19 109 MET A CA 1
ATOM 835 C C . MET A 1 109 ? 4.895 1.787 -20.078 1.00 82.19 109 MET A C 1
ATOM 837 O O . MET A 1 109 ? 4.372 2.837 -19.719 1.00 82.19 109 MET A O 1
ATOM 841 N N . GLY A 1 110 ? 5.196 1.552 -21.356 1.00 82.12 110 GLY A N 1
ATOM 842 C CA . GLY A 1 110 ? 4.866 2.459 -22.461 1.00 82.12 110 GLY A CA 1
ATOM 843 C C . GLY A 1 110 ? 5.926 2.470 -23.558 1.00 82.12 110 GLY A C 1
ATOM 844 O O . GLY A 1 110 ? 6.969 1.843 -23.419 1.00 82.12 110 GLY A O 1
ATOM 845 N N . SER A 1 111 ? 5.670 3.180 -24.658 1.00 82.31 111 SER A N 1
ATOM 846 C CA . SER A 1 111 ? 6.628 3.296 -25.768 1.00 82.31 111 SER A CA 1
ATOM 847 C C . SER A 1 111 ? 7.735 4.308 -25.456 1.00 82.31 111 SER A C 1
ATOM 849 O O . SER A 1 111 ? 7.453 5.416 -25.004 1.00 82.31 111 SER A O 1
ATOM 851 N N . MET A 1 112 ? 8.986 3.980 -25.773 1.00 84.00 112 MET A N 1
ATOM 852 C CA . MET A 1 112 ? 10.143 4.870 -25.608 1.00 84.00 112 MET A CA 1
ATOM 853 C C . MET A 1 112 ? 10.076 6.109 -26.508 1.00 84.00 112 MET A C 1
ATOM 855 O O . MET A 1 112 ? 10.556 7.174 -26.119 1.00 84.00 112 MET A O 1
ATOM 859 N N . GLN A 1 113 ? 9.415 6.012 -27.667 1.00 79.44 113 GLN A N 1
ATOM 860 C CA . GLN A 1 113 ? 9.162 7.169 -28.532 1.00 79.44 113 GLN A CA 1
ATOM 861 C C . GLN A 1 113 ? 8.289 8.204 -27.817 1.00 79.44 113 GLN A C 1
ATOM 863 O O . GLN A 1 113 ? 8.604 9.392 -27.810 1.00 79.44 113 GLN A O 1
ATOM 868 N N . SER A 1 114 ? 7.232 7.745 -27.137 1.00 70.00 114 SER A N 1
ATOM 869 C CA . SER A 1 114 ? 6.300 8.625 -26.420 1.00 70.00 114 SER A CA 1
ATOM 870 C C . SER A 1 114 ? 6.936 9.359 -25.235 1.00 70.00 114 SER A C 1
ATOM 872 O O . SER A 1 114 ? 6.410 10.374 -24.779 1.00 70.00 114 SER A O 1
ATOM 874 N N . THR A 1 115 ? 8.081 8.875 -24.746 1.00 66.31 115 THR A N 1
ATOM 875 C CA . THR A 1 115 ? 8.801 9.478 -23.624 1.00 66.31 115 THR A CA 1
ATOM 876 C C . THR A 1 115 ? 10.039 10.267 -24.045 1.00 66.31 115 THR A C 1
ATOM 878 O O . THR A 1 115 ? 10.778 10.717 -23.172 1.00 66.31 115 THR A O 1
ATOM 881 N N . GLY A 1 116 ? 10.285 10.437 -25.350 1.00 66.12 116 GLY A N 1
ATOM 882 C CA . GLY A 1 116 ? 11.488 11.100 -25.865 1.00 66.12 116 GLY A CA 1
ATOM 883 C C . GLY A 1 116 ? 12.782 10.349 -25.530 1.00 66.12 116 GLY A C 1
ATOM 884 O O . GLY A 1 116 ? 13.824 10.971 -25.363 1.00 66.12 116 GLY A O 1
ATOM 885 N N . GLY A 1 117 ? 12.709 9.025 -25.353 1.00 69.81 117 GLY A N 1
ATOM 886 C CA . GLY A 1 117 ? 13.854 8.179 -25.001 1.00 69.81 117 GLY A CA 1
ATOM 887 C C . GLY A 1 117 ? 14.244 8.181 -23.518 1.00 69.81 117 GLY A C 1
ATOM 888 O O . GLY A 1 117 ? 15.126 7.419 -23.133 1.00 69.81 117 GLY A O 1
ATOM 889 N N . GLY A 1 118 ? 13.583 8.972 -22.662 1.00 79.00 118 GLY A N 1
ATOM 890 C CA . GLY A 1 118 ? 13.842 9.005 -21.217 1.00 79.00 118 GLY A CA 1
ATOM 891 C C . GLY A 1 118 ? 12.657 8.517 -20.385 1.00 79.00 118 GLY A C 1
ATOM 892 O O . GLY A 1 118 ? 11.517 8.858 -20.684 1.00 79.00 118 GLY A O 1
ATOM 893 N N . LEU A 1 119 ? 12.913 7.757 -19.318 1.00 86.31 119 LEU A N 1
ATOM 894 C CA . LEU A 1 119 ? 11.912 7.391 -18.314 1.00 86.31 119 LEU A CA 1
ATOM 895 C C . LEU A 1 119 ? 12.462 7.679 -16.920 1.00 86.31 119 LEU A C 1
ATOM 897 O O . LEU A 1 119 ? 13.515 7.171 -16.539 1.00 86.31 119 LEU A O 1
ATOM 901 N N . SER A 1 120 ? 11.726 8.475 -16.151 1.00 88.31 120 SER A N 1
ATOM 902 C CA . SER A 1 120 ? 11.933 8.597 -14.708 1.00 88.31 120 SER A CA 1
ATOM 903 C C . SER A 1 120 ? 10.879 7.767 -13.986 1.00 88.31 120 SER A C 1
ATOM 905 O O . SER A 1 120 ? 9.755 7.638 -14.464 1.00 88.31 120 SER A O 1
ATOM 907 N N . VAL A 1 121 ? 11.228 7.170 -12.852 1.00 91.50 121 VAL A N 1
ATOM 908 C CA . VAL A 1 121 ? 10.310 6.313 -12.097 1.00 91.50 121 VAL A CA 1
ATOM 909 C C . VAL A 1 121 ? 10.205 6.809 -10.668 1.00 91.50 121 VAL A C 1
ATOM 911 O O . VAL A 1 121 ? 11.211 7.072 -10.017 1.00 91.50 121 VAL A O 1
ATOM 914 N N . GLU A 1 122 ? 8.975 6.878 -10.169 1.00 90.50 122 GLU A N 1
ATOM 915 C CA . GLU A 1 122 ? 8.672 7.186 -8.776 1.00 90.50 122 GLU A CA 1
ATOM 916 C C . GLU A 1 122 ? 7.876 6.038 -8.147 1.00 90.50 122 GLU A C 1
ATOM 918 O O . GLU A 1 122 ? 6.794 5.685 -8.627 1.00 90.50 122 GLU A O 1
ATOM 923 N N . CYS A 1 123 ? 8.398 5.458 -7.066 1.00 90.75 123 CYS A N 1
ATOM 924 C CA . CYS A 1 123 ? 7.763 4.364 -6.338 1.00 90.75 123 CYS A CA 1
ATOM 925 C C . CYS A 1 123 ? 7.193 4.846 -5.005 1.00 90.75 123 CYS A C 1
ATOM 927 O O . CYS A 1 123 ? 7.906 5.368 -4.153 1.00 90.75 123 CYS A O 1
ATOM 929 N N . ASN A 1 124 ? 5.899 4.613 -4.811 1.00 87.00 124 ASN A N 1
ATOM 930 C CA . ASN A 1 124 ? 5.141 5.062 -3.653 1.00 87.00 124 ASN A CA 1
ATOM 931 C C . ASN A 1 124 ? 4.501 3.879 -2.918 1.00 87.00 124 ASN A C 1
ATOM 933 O O . ASN A 1 124 ? 4.095 2.889 -3.530 1.00 87.00 124 A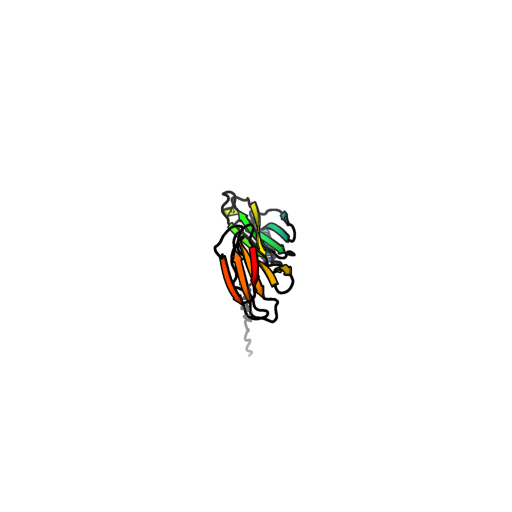SN A O 1
ATOM 937 N N . ARG A 1 125 ? 4.343 4.008 -1.597 1.00 84.69 125 ARG A N 1
ATOM 938 C CA . ARG A 1 125 ? 3.598 3.066 -0.747 1.00 84.69 125 ARG A CA 1
ATOM 939 C C . ARG A 1 125 ? 2.151 3.542 -0.622 1.00 84.69 125 ARG A C 1
ATOM 941 O O . ARG A 1 125 ? 1.910 4.606 -0.067 1.00 84.69 125 ARG A O 1
ATOM 948 N N . TRP A 1 126 ? 1.192 2.780 -1.146 1.00 71.50 126 TRP A N 1
ATOM 949 C CA . TRP A 1 126 ? -0.204 3.228 -1.287 1.00 71.50 126 TRP A CA 1
ATOM 950 C C . TRP A 1 126 ? -1.175 2.600 -0.295 1.00 71.50 126 TRP A C 1
ATOM 952 O O . TRP A 1 126 ? -2.084 3.289 0.176 1.00 71.50 126 TRP A O 1
ATOM 962 N N . ALA A 1 127 ? -1.028 1.306 0.001 1.00 68.88 127 ALA A N 1
ATOM 963 C CA . ALA A 1 127 ? -1.992 0.609 0.846 1.00 68.88 127 ALA A CA 1
ATOM 964 C C . ALA A 1 127 ? -1.357 -0.439 1.760 1.00 68.88 127 ALA A C 1
ATOM 966 O O . ALA A 1 127 ? -0.823 -1.431 1.283 1.00 68.88 127 ALA A O 1
ATOM 967 N N . ARG A 1 128 ? -1.433 -0.241 3.074 1.00 72.88 128 ARG A N 1
ATOM 968 C CA . ARG A 1 128 ? -0.990 -1.216 4.077 1.00 72.88 128 ARG A CA 1
ATOM 969 C C . ARG A 1 128 ? -2.175 -2.102 4.434 1.00 72.88 128 ARG A C 1
ATOM 971 O O . ARG A 1 128 ? -3.262 -1.560 4.656 1.00 72.88 128 ARG A O 1
ATOM 978 N N . SER A 1 129 ? -1.975 -3.420 4.491 1.00 72.44 129 SER A N 1
ATOM 979 C CA . SER A 1 129 ? -2.993 -4.334 5.022 1.00 72.44 129 SER A CA 1
ATOM 980 C C . SER A 1 129 ? -3.419 -3.896 6.423 1.00 72.44 129 SER A C 1
ATOM 982 O O . SER A 1 129 ? -2.675 -3.202 7.117 1.00 72.44 129 SER A O 1
ATOM 984 N N . GLU A 1 130 ? -4.620 -4.288 6.839 1.00 86.12 130 GLU A N 1
ATOM 985 C CA . GLU A 1 130 ? -5.033 -4.075 8.222 1.00 86.12 130 GLU A CA 1
ATOM 986 C C . GLU A 1 130 ? -4.041 -4.730 9.191 1.00 86.12 130 GLU A C 1
ATOM 988 O O . GLU A 1 130 ? -3.606 -5.861 8.975 1.00 86.12 130 GLU A O 1
ATOM 993 N N . TYR A 1 131 ? -3.693 -4.016 10.257 1.00 83.44 131 TYR A N 1
ATOM 994 C CA . TYR A 1 131 ? -2.846 -4.515 11.332 1.00 83.44 131 TYR A CA 1
ATOM 995 C C . TYR A 1 131 ? -3.311 -3.975 12.684 1.00 83.44 131 TYR A C 1
ATOM 997 O O . TYR A 1 131 ? -3.980 -2.943 12.770 1.00 83.44 131 TYR A O 1
ATOM 1005 N N . VAL A 1 132 ? -2.935 -4.680 13.750 1.00 90.38 132 VAL A N 1
ATOM 1006 C CA . VAL A 1 132 ? -3.125 -4.210 15.124 1.00 90.38 132 VAL A CA 1
ATOM 1007 C C . VAL A 1 132 ? -2.091 -3.127 15.409 1.00 90.38 132 VAL A C 1
ATOM 1009 O O . VAL A 1 132 ? -0.900 -3.417 15.497 1.00 90.38 132 VAL A O 1
ATOM 1012 N N . ALA A 1 133 ? -2.539 -1.882 15.549 1.00 88.25 133 ALA A N 1
ATOM 1013 C CA . ALA A 1 133 ? -1.667 -0.758 15.873 1.00 88.25 133 ALA A CA 1
ATOM 1014 C C . ALA A 1 133 ? -1.382 -0.684 17.374 1.00 88.25 133 ALA A C 1
ATOM 1016 O O . ALA A 1 133 ? -0.244 -0.486 17.794 1.00 88.25 133 ALA A O 1
ATOM 1017 N N . LYS A 1 134 ? -2.427 -0.853 18.190 1.00 91.00 134 LYS A N 1
ATOM 1018 C CA . LYS A 1 134 ? -2.347 -0.853 19.653 1.00 91.00 134 LYS A CA 1
ATOM 1019 C C . LYS A 1 134 ? -3.373 -1.825 20.221 1.00 91.00 134 LYS A C 1
ATOM 1021 O O . LYS A 1 134 ? -4.494 -1.903 19.728 1.00 91.00 134 LYS A O 1
ATOM 1026 N N . SER A 1 135 ? -3.006 -2.521 21.288 1.00 90.75 135 SER A N 1
ATOM 1027 C CA . SER A 1 135 ? -3.897 -3.414 22.028 1.00 90.75 135 SER A CA 1
ATOM 1028 C C . SER A 1 135 ? -3.803 -3.098 23.515 1.00 90.75 135 SER A C 1
ATOM 1030 O O . SER A 1 135 ? -2.707 -2.906 24.041 1.00 90.75 135 SER A O 1
ATOM 1032 N N . SER A 1 136 ? -4.945 -3.000 24.190 1.00 86.88 136 SER A N 1
ATOM 1033 C CA . SER A 1 136 ? -5.014 -2.887 25.647 1.00 86.88 136 SER A CA 1
ATOM 1034 C C . SER A 1 136 ? -6.249 -3.620 26.171 1.00 86.88 136 SER A C 1
ATOM 1036 O O . SER A 1 136 ? -7.093 -4.083 25.408 1.00 86.88 136 SER A O 1
ATOM 1038 N N . LYS A 1 137 ? -6.350 -3.808 27.491 1.00 83.81 137 LYS A N 1
ATOM 1039 C CA . LYS A 1 137 ? -7.345 -4.709 28.093 1.00 83.81 137 LYS A CA 1
ATOM 1040 C C . LYS A 1 137 ? -8.784 -4.351 27.675 1.00 83.81 137 LYS A C 1
ATOM 1042 O O . LYS A 1 137 ? -9.368 -3.387 28.171 1.00 83.81 137 LYS A O 1
ATOM 1047 N N . GLY A 1 138 ? -9.372 -5.178 26.807 1.00 83.19 138 GLY A N 1
ATOM 1048 C CA . GLY A 1 138 ? -10.746 -5.037 26.318 1.00 83.19 138 GLY A CA 1
ATOM 1049 C C . GLY A 1 138 ? -10.934 -4.092 25.126 1.00 83.19 138 GLY A C 1
ATOM 1050 O O . GLY A 1 138 ? -12.079 -3.758 24.822 1.00 83.19 138 GLY A O 1
ATOM 1051 N N . LEU A 1 139 ? -9.860 -3.649 24.461 1.00 92.38 139 LEU A N 1
ATOM 1052 C CA . LEU A 1 139 ? -9.935 -2.871 23.223 1.00 92.38 139 LEU A CA 1
ATOM 1053 C C . LEU A 1 139 ? -8.731 -3.124 22.306 1.00 92.38 139 LEU A C 1
ATOM 1055 O O . LEU A 1 139 ? -7.598 -3.263 22.763 1.00 92.38 139 LEU A O 1
ATOM 1059 N N . VAL A 1 140 ? -8.960 -3.099 20.995 1.00 94.81 140 VAL A N 1
ATOM 1060 C CA . VAL A 1 140 ? -7.882 -3.168 19.995 1.00 94.81 140 VAL A CA 1
ATOM 1061 C C . VAL A 1 140 ? -8.083 -2.069 18.961 1.00 94.81 140 VAL A C 1
ATOM 1063 O O . VAL A 1 140 ? -9.188 -1.883 18.459 1.00 94.81 140 VAL A O 1
ATOM 1066 N N . LEU A 1 141 ? -7.026 -1.329 18.642 1.00 95.06 141 LEU A N 1
ATOM 1067 C CA . LEU A 1 141 ? -7.003 -0.377 17.538 1.00 95.06 141 LEU A CA 1
ATOM 1068 C C . LEU A 1 141 ? -6.421 -1.070 16.311 1.00 95.06 141 LEU A C 1
ATOM 1070 O O . LEU A 1 141 ? -5.269 -1.511 16.330 1.00 95.06 141 LEU A O 1
ATOM 1074 N N . TYR A 1 142 ? -7.208 -1.112 15.245 1.00 93.56 142 TYR A N 1
ATOM 1075 C CA . TYR A 1 142 ? -6.745 -1.538 13.937 1.00 93.56 142 TYR A CA 1
ATOM 1076 C C . TYR A 1 142 ? -6.501 -0.337 13.040 1.00 93.56 142 TYR A C 1
ATOM 1078 O O . TYR A 1 142 ? -7.313 0.591 12.978 1.00 93.56 142 TYR A O 1
ATOM 1086 N N . GLU A 1 143 ? -5.407 -0.408 12.297 1.00 89.69 143 GLU A N 1
ATOM 1087 C CA . GLU A 1 143 ? -5.021 0.579 11.303 1.00 89.69 143 GLU A CA 1
ATOM 1088 C C . GLU A 1 143 ? -4.865 -0.090 9.944 1.00 89.69 143 GLU A C 1
ATOM 1090 O O . GLU A 1 143 ? -4.414 -1.228 9.832 1.00 89.69 143 GLU A O 1
ATOM 1095 N N . LYS A 1 144 ? -5.226 0.630 8.886 1.00 87.75 144 LYS A N 1
ATOM 1096 C CA . LYS A 1 144 ? -4.867 0.283 7.511 1.00 87.75 144 LYS A CA 1
ATOM 1097 C C . LYS A 1 144 ? -4.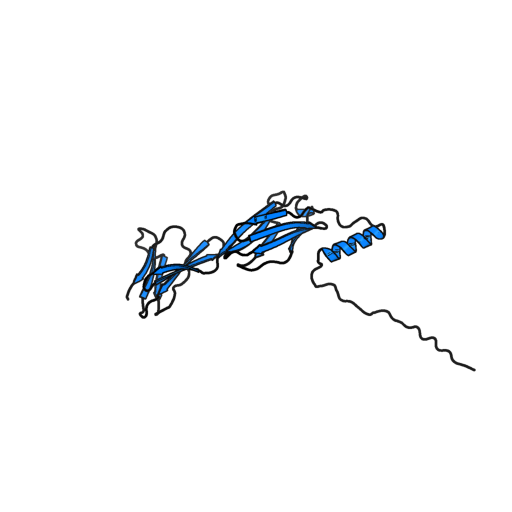594 1.555 6.733 1.00 87.75 144 LYS A C 1
ATOM 1099 O O . LYS A 1 144 ? -5.172 2.599 7.023 1.00 87.75 144 LYS A O 1
ATOM 1104 N N . MET A 1 145 ? -3.762 1.473 5.706 1.00 82.12 145 MET A N 1
ATOM 1105 C CA . MET A 1 145 ? -3.557 2.600 4.798 1.00 82.12 145 MET A CA 1
ATOM 1106 C C . MET A 1 145 ? -4.257 2.289 3.481 1.00 82.12 145 MET A C 1
ATOM 1108 O O . MET A 1 145 ? -4.122 1.179 2.975 1.00 82.12 145 MET A O 1
ATOM 1112 N N . VAL A 1 146 ? -5.018 3.236 2.937 1.00 80.44 146 VAL A N 1
ATOM 1113 C CA . VAL A 1 146 ? -5.664 3.107 1.623 1.00 80.44 146 VAL A CA 1
ATOM 1114 C C . VAL A 1 146 ? -5.507 4.427 0.882 1.00 80.44 146 VAL A C 1
ATOM 1116 O O . VAL A 1 146 ? -5.955 5.466 1.366 1.00 80.44 146 VAL A O 1
ATOM 1119 N N . SER A 1 147 ? -4.864 4.387 -0.286 1.00 75.69 147 SER A N 1
ATOM 1120 C CA . SER A 1 147 ? -4.613 5.561 -1.136 1.00 75.69 147 SER A CA 1
ATOM 1121 C C . SER A 1 147 ? -3.943 6.716 -0.380 1.00 75.69 147 SER A C 1
ATOM 1123 O O . SER A 1 147 ? -4.388 7.859 -0.456 1.00 75.69 147 SER A O 1
ATOM 1125 N N . GLY A 1 148 ? -2.917 6.398 0.418 1.00 71.62 148 GLY A N 1
ATOM 1126 C CA . GLY A 1 148 ? -2.168 7.381 1.213 1.00 71.62 148 GLY A CA 1
ATOM 1127 C C . GLY A 1 148 ? -2.910 7.935 2.438 1.00 71.62 148 GLY A C 1
ATOM 1128 O O . GLY A 1 148 ? -2.358 8.762 3.158 1.00 71.62 148 GLY A O 1
ATOM 1129 N N . LYS A 1 149 ? -4.141 7.484 2.715 1.00 81.81 149 LYS A N 1
ATOM 1130 C CA . LYS A 1 149 ? -4.900 7.862 3.917 1.00 81.81 149 LYS A CA 1
ATOM 1131 C C . LYS A 1 149 ? -4.854 6.749 4.958 1.00 81.81 149 LYS A C 1
ATOM 1133 O O . LYS A 1 149 ? -5.079 5.583 4.628 1.00 81.81 149 LYS A O 1
ATOM 1138 N N . LEU A 1 150 ? -4.588 7.114 6.212 1.00 84.56 150 LEU A N 1
ATOM 1139 C CA . LEU A 1 150 ? -4.663 6.207 7.357 1.00 84.56 150 LEU A CA 1
ATOM 1140 C C . LEU A 1 150 ? -6.119 6.072 7.815 1.00 84.56 150 LEU A C 1
ATOM 1142 O O . LEU A 1 150 ? -6.778 7.060 8.143 1.00 84.56 150 LEU A O 1
ATOM 1146 N N . TYR A 1 151 ? -6.610 4.839 7.835 1.00 91.56 151 TYR A N 1
ATOM 1147 C CA . TYR A 1 151 ? -7.920 4.472 8.348 1.00 91.56 151 TYR A CA 1
ATOM 1148 C C . TYR A 1 151 ? -7.762 3.720 9.657 1.00 91.56 151 TYR A C 1
ATOM 1150 O O . TYR A 1 151 ? -6.911 2.844 9.781 1.00 91.56 151 TYR A O 1
ATOM 1158 N N . ASN A 1 152 ? -8.647 4.036 10.591 1.00 94.25 152 ASN A N 1
ATOM 1159 C CA . ASN A 1 152 ? -8.659 3.515 11.943 1.00 94.25 152 ASN A CA 1
ATOM 1160 C C . ASN A 1 152 ? -10.018 2.871 12.221 1.00 94.25 152 ASN A C 1
ATOM 1162 O O . ASN A 1 152 ? -11.050 3.373 11.758 1.00 94.25 152 ASN A O 1
ATOM 1166 N N . ARG A 1 153 ? -10.026 1.784 12.988 1.00 95.75 153 ARG A N 1
ATOM 1167 C CA . ARG A 1 153 ? -11.235 1.228 13.606 1.00 95.75 153 ARG A CA 1
ATOM 1168 C C . ARG A 1 153 ? -10.908 0.654 14.974 1.00 95.75 153 ARG A C 1
ATOM 1170 O O . ARG A 1 153 ? -9.779 0.236 15.224 1.00 95.75 153 ARG A O 1
ATOM 1177 N N . VAL A 1 154 ? -11.902 0.610 15.848 1.00 96.50 154 VAL A N 1
ATOM 1178 C CA . VAL A 1 154 ? -11.746 0.116 17.215 1.00 96.50 154 VAL A CA 1
ATOM 1179 C C . VAL A 1 154 ? -12.514 -1.193 17.358 1.00 96.50 154 VAL A C 1
ATOM 1181 O O . VAL A 1 154 ? -13.665 -1.293 16.942 1.00 96.50 154 VAL A O 1
ATOM 1184 N N . LYS A 1 155 ? -11.881 -2.204 17.946 1.00 96.50 155 LYS A N 1
ATOM 1185 C CA . LYS A 1 155 ? -12.511 -3.455 18.363 1.00 96.50 155 LYS A CA 1
ATOM 1186 C C . LYS A 1 155 ? -12.875 -3.379 19.832 1.00 96.50 155 LYS A C 1
ATOM 1188 O O . LYS A 1 155 ? -12.036 -3.015 20.659 1.00 96.50 155 LYS A O 1
ATOM 1193 N N . ASN A 1 156 ? -14.092 -3.792 20.148 1.00 96.00 156 ASN A N 1
ATOM 1194 C CA . ASN A 1 156 ? -14.483 -4.128 21.503 1.00 96.00 156 ASN A CA 1
ATOM 1195 C C . ASN A 1 156 ? -13.944 -5.523 21.828 1.00 96.00 156 ASN A C 1
ATOM 1197 O O . ASN A 1 156 ? -14.556 -6.514 21.461 1.00 96.00 156 ASN A O 1
ATOM 1201 N N . ASP A 1 157 ? -12.811 -5.626 22.516 1.00 94.81 157 ASP A N 1
ATOM 1202 C CA . ASP A 1 157 ? -12.225 -6.926 22.884 1.00 94.81 157 ASP A CA 1
ATOM 1203 C C . ASP A 1 157 ? -12.755 -7.445 24.233 1.00 94.81 157 ASP A C 1
ATOM 1205 O O . ASP A 1 157 ? -12.106 -8.197 24.956 1.00 94.81 157 ASP A O 1
ATOM 1209 N N . SER A 1 158 ? -13.939 -6.975 24.629 1.00 92.44 158 SER A N 1
ATOM 1210 C CA . SER A 1 158 ? -14.614 -7.360 25.860 1.00 92.44 158 SER A CA 1
ATOM 1211 C C . SER A 1 158 ? -15.775 -8.308 25.576 1.00 92.44 158 SER A C 1
ATOM 1213 O O . SER A 1 158 ? -16.387 -8.269 24.515 1.00 92.44 158 SER A O 1
ATOM 1215 N N . ARG A 1 159 ? -16.141 -9.094 26.593 1.00 93.81 159 ARG A N 1
ATOM 1216 C CA . ARG A 1 159 ? -17.324 -9.970 26.600 1.00 93.81 159 ARG A CA 1
ATOM 1217 C C . ARG A 1 159 ? -18.670 -9.241 26.753 1.00 93.81 159 ARG A C 1
ATOM 1219 O O . ARG A 1 159 ? -19.695 -9.890 26.891 1.00 93.81 159 ARG A O 1
ATOM 1226 N N . PHE A 1 160 ? -18.664 -7.911 26.803 1.00 93.50 160 PHE A N 1
ATOM 1227 C CA . PHE A 1 160 ? -19.853 -7.079 27.009 1.00 93.50 160 PHE A CA 1
ATOM 1228 C C . PHE A 1 160 ? -19.986 -6.086 25.864 1.00 93.50 160 PHE A C 1
ATOM 1230 O O . PHE A 1 160 ? -18.961 -5.662 25.332 1.00 93.50 160 PHE A O 1
ATOM 1237 N N . GLU A 1 161 ? -21.210 -5.679 25.528 1.00 95.69 161 GLU A N 1
ATOM 1238 C CA . GLU A 1 161 ? -21.438 -4.556 24.614 1.00 95.69 161 GLU A CA 1
ATOM 1239 C C . GLU A 1 161 ? -20.738 -3.295 25.146 1.00 95.69 161 GLU A C 1
ATOM 1241 O O . GLU A 1 161 ? -20.733 -3.016 26.350 1.00 95.69 161 GLU A O 1
ATOM 1246 N N . ARG A 1 162 ? -20.097 -2.550 24.243 1.00 95.69 162 ARG A N 1
ATOM 1247 C CA . ARG A 1 162 ? -19.429 -1.290 24.570 1.00 95.69 162 ARG A CA 1
ATOM 1248 C C . ARG A 1 162 ? -19.706 -0.234 23.522 1.00 95.69 162 ARG A C 1
ATOM 1250 O O . ARG A 1 162 ? -19.828 -0.528 22.340 1.00 95.69 162 ARG A O 1
ATOM 1257 N N . GLU A 1 163 ? -19.720 1.017 23.950 1.00 96.69 163 GLU A N 1
ATOM 1258 C CA . GLU A 1 163 ? -19.707 2.156 23.047 1.00 96.69 163 GLU A CA 1
ATOM 1259 C C . GLU A 1 163 ? -18.256 2.506 22.725 1.00 96.69 163 GLU A C 1
ATOM 1261 O O . GLU A 1 163 ? -17.511 2.995 23.583 1.00 96.69 163 GLU A O 1
ATOM 1266 N N . CYS A 1 164 ? -17.844 2.217 21.495 1.00 96.38 164 CYS A N 1
ATOM 1267 C CA . CYS A 1 164 ? -16.506 2.493 20.999 1.00 96.38 164 CYS A CA 1
ATOM 1268 C C . CYS A 1 164 ? -16.480 3.796 20.203 1.00 96.38 164 CYS A C 1
ATOM 1270 O O . CYS A 1 164 ? -17.431 4.136 19.497 1.00 96.38 164 CYS A O 1
ATOM 1272 N N . PHE A 1 165 ? -15.387 4.547 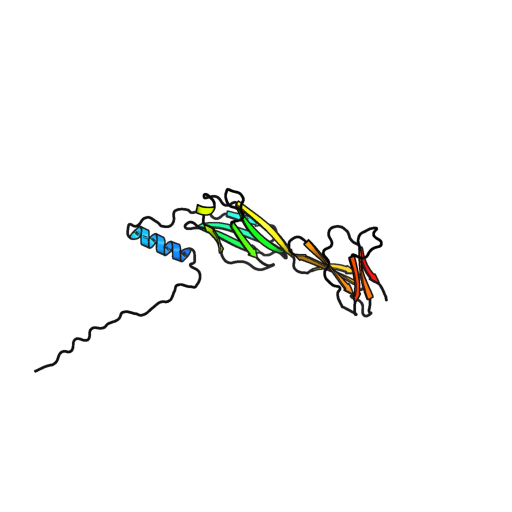20.324 1.00 95.31 165 PHE A N 1
ATOM 1273 C CA . PHE A 1 165 ? -15.294 5.883 19.757 1.00 95.31 165 PHE A CA 1
ATOM 1274 C C . PHE A 1 165 ? -13.897 6.253 19.261 1.00 95.31 165 PHE A C 1
ATOM 1276 O O . PHE A 1 165 ? -12.888 5.713 19.714 1.00 95.31 165 PHE A O 1
ATOM 1283 N N . ILE A 1 166 ? -13.863 7.245 18.368 1.00 95.44 166 ILE A N 1
ATOM 1284 C CA . ILE A 1 166 ? -12.669 7.974 17.929 1.00 95.44 166 ILE A CA 1
ATOM 1285 C C . ILE A 1 166 ? -12.995 9.472 17.958 1.00 95.44 166 ILE A C 1
ATOM 1287 O O . ILE A 1 166 ? -14.038 9.890 17.452 1.00 95.44 166 ILE A O 1
ATOM 1291 N N . LYS A 1 167 ? -12.117 10.300 18.531 1.00 94.50 167 LYS A N 1
ATOM 1292 C CA . LYS A 1 167 ? -12.272 11.764 18.582 1.00 94.50 167 LYS A CA 1
ATOM 1293 C C . LYS A 1 167 ? -10.933 12.489 18.462 1.00 94.50 167 LYS A C 1
ATOM 1295 O O . LYS A 1 167 ? -9.895 11.941 18.831 1.00 94.50 167 LYS A O 1
ATOM 1300 N N . ARG A 1 168 ? -10.948 13.739 17.985 1.00 91.75 168 ARG A N 1
ATOM 1301 C CA . ARG A 1 168 ? -9.731 14.568 17.951 1.00 91.75 168 ARG A CA 1
ATOM 1302 C C . ARG A 1 168 ? -9.287 14.952 19.370 1.00 91.75 168 ARG A C 1
ATOM 1304 O O . ARG A 1 168 ? -10.138 15.071 20.260 1.00 91.75 168 ARG A O 1
ATOM 1311 N N . PRO A 1 169 ? -7.984 15.184 19.599 1.00 89.31 169 PRO A N 1
ATOM 1312 C CA . PRO A 1 169 ? -7.502 15.749 20.849 1.00 89.31 169 PRO A CA 1
ATOM 1313 C C . PRO A 1 169 ? -8.220 17.075 21.116 1.00 89.31 169 PRO A C 1
ATOM 1315 O O . PRO A 1 169 ? -8.430 17.860 20.193 1.00 89.31 169 PRO A O 1
ATOM 1318 N N . LYS A 1 170 ? -8.636 17.303 22.367 1.00 84.75 170 LYS A N 1
ATOM 1319 C CA . LYS A 1 170 ? -9.325 18.529 22.823 1.00 84.75 170 LYS A CA 1
ATOM 1320 C C . LYS A 1 170 ? -10.687 18.831 22.165 1.00 84.75 170 LYS A C 1
ATOM 1322 O O . LYS A 1 170 ? -11.281 19.857 22.472 1.00 84.75 170 LYS A O 1
ATOM 1327 N N . SER A 1 171 ? -11.220 17.951 21.312 1.00 84.75 171 SER A N 1
ATOM 1328 C CA . SER A 1 171 ? -12.562 18.108 20.736 1.00 84.75 171 SER A CA 1
ATOM 1329 C C . SER A 1 171 ? -13.634 17.453 21.611 1.00 84.75 171 SER A C 1
ATOM 1331 O O . SER A 1 171 ? -13.434 16.362 22.157 1.00 84.75 171 SER A O 1
ATOM 1333 N N . THR A 1 172 ? -14.790 18.110 21.714 1.00 79.94 172 THR A N 1
ATOM 1334 C CA . THR A 1 172 ? -16.013 17.560 22.320 1.00 79.94 172 THR A CA 1
ATOM 1335 C C . THR A 1 172 ? -16.771 16.636 21.361 1.00 79.94 172 THR A C 1
ATOM 1337 O O . THR A 1 172 ? -17.518 15.768 21.810 1.00 79.94 172 THR A O 1
ATOM 1340 N N . GLY A 1 173 ? -16.551 16.784 20.049 1.00 86.25 173 GLY A N 1
ATOM 1341 C CA . GLY A 1 173 ? -17.202 16.003 19.001 1.00 86.25 173 GLY A CA 1
ATOM 1342 C C . GLY A 1 173 ? -16.527 14.656 18.739 1.00 86.25 173 GLY A C 1
ATOM 1343 O O . GLY A 1 173 ? -15.303 14.518 18.802 1.00 86.25 173 GLY A O 1
ATOM 1344 N N . TYR A 1 174 ? -17.339 13.656 18.401 1.00 90.31 174 TYR A N 1
ATOM 1345 C CA . TYR A 1 174 ? -16.869 12.335 17.992 1.00 90.31 174 TYR A CA 1
ATOM 1346 C C . TYR A 1 174 ? -16.718 12.269 16.471 1.00 90.31 174 TYR A C 1
ATOM 1348 O O . TYR A 1 174 ? -17.624 12.646 15.736 1.00 90.31 174 TYR A O 1
ATOM 1356 N N . ILE A 1 175 ? -15.587 11.742 16.000 1.00 93.12 175 ILE A N 1
ATOM 1357 C CA . ILE A 1 175 ? -15.409 11.344 14.592 1.00 93.12 175 ILE A CA 1
ATOM 1358 C C . ILE A 1 175 ? -16.148 10.024 14.339 1.00 93.12 175 ILE A C 1
ATOM 1360 O O . ILE A 1 175 ? -16.685 9.775 13.260 1.00 93.12 175 ILE A O 1
ATOM 1364 N N . LEU A 1 176 ? -16.138 9.161 15.353 1.00 94.81 176 LEU A N 1
ATOM 1365 C CA . LEU A 1 176 ? -16.791 7.866 15.371 1.00 94.81 176 LEU A CA 1
ATOM 1366 C C . LEU A 1 176 ? -17.337 7.622 16.767 1.00 94.81 176 LEU A C 1
ATOM 1368 O O . LEU A 1 176 ? -16.625 7.862 17.744 1.00 94.81 176 LEU A O 1
ATOM 1372 N N . LYS A 1 177 ? -18.568 7.131 16.853 1.00 95.69 177 LYS A N 1
ATOM 1373 C CA . LYS A 1 177 ? -19.186 6.694 18.100 1.00 95.69 177 LYS A CA 1
ATOM 1374 C C . LYS A 1 177 ? -20.258 5.665 17.767 1.00 95.69 177 LYS A C 1
ATOM 1376 O O . LYS A 1 177 ? -21.273 6.014 17.178 1.00 95.69 177 LYS A O 1
ATOM 1381 N N . GLU A 1 178 ? -20.002 4.409 18.104 1.00 96.69 178 GLU A N 1
ATOM 1382 C CA . GLU A 1 178 ? -20.853 3.276 17.736 1.00 96.69 178 GLU A CA 1
ATOM 1383 C C . GLU A 1 178 ? -20.986 2.326 18.930 1.00 96.69 178 GLU A C 1
ATOM 1385 O O . GLU A 1 178 ? -20.024 2.113 19.673 1.00 96.69 178 GLU A O 1
ATOM 1390 N N . ARG A 1 179 ? -22.174 1.742 19.119 1.00 96.31 179 ARG A N 1
ATOM 1391 C CA . ARG A 1 179 ? -22.340 0.586 20.006 1.00 96.31 179 ARG A CA 1
ATOM 1392 C C . ARG A 1 179 ? -21.829 -0.651 19.283 1.00 96.31 179 ARG A C 1
ATOM 1394 O O . ARG A 1 179 ? -22.222 -0.919 18.152 1.00 96.31 179 ARG A O 1
ATOM 1401 N N . VAL A 1 180 ? -20.940 -1.385 19.934 1.00 96.56 180 VAL A N 1
ATOM 1402 C CA . VAL A 1 180 ? -20.223 -2.520 19.365 1.00 96.56 180 VAL A CA 1
ATOM 1403 C C . VAL A 1 180 ? -20.462 -3.736 20.247 1.00 96.56 180 VAL A C 1
ATOM 1405 O O . VAL A 1 180 ? -20.141 -3.728 21.440 1.00 96.56 180 VAL A O 1
ATOM 1408 N N . GLN A 1 181 ? -21.000 -4.790 19.638 1.00 96.50 181 GLN A N 1
ATOM 1409 C CA . GLN A 1 181 ? -21.219 -6.083 20.285 1.00 96.50 181 GLN A CA 1
ATOM 1410 C C . GLN A 1 181 ? -19.908 -6.668 20.846 1.00 96.50 181 GLN A C 1
ATOM 1412 O O . GLN A 1 181 ? -18.820 -6.250 20.428 1.00 96.50 181 GLN A O 1
ATOM 1417 N N . PRO A 1 182 ? -19.975 -7.618 21.797 1.00 95.06 182 PRO A N 1
ATOM 1418 C CA . PRO A 1 182 ? -18.797 -8.332 22.280 1.00 95.06 182 PRO A CA 1
ATOM 1419 C C . PRO A 1 182 ? -17.926 -8.846 21.128 1.00 95.06 182 PRO A C 1
ATOM 1421 O O . PRO A 1 182 ? -18.437 -9.432 20.176 1.00 95.06 182 PRO A O 1
ATOM 1424 N N . TYR A 1 183 ? -16.616 -8.604 21.198 1.00 94.75 183 TYR A N 1
ATOM 1425 C CA . TYR A 1 183 ? -15.630 -8.976 20.166 1.00 94.75 183 TYR A CA 1
ATOM 1426 C C . TYR A 1 183 ? -15.832 -8.337 18.778 1.00 94.75 183 TYR A C 1
ATOM 1428 O O . TYR A 1 183 ? -15.079 -8.642 17.850 1.00 94.75 183 TYR A O 1
ATOM 1436 N N . GLY A 1 184 ? -16.797 -7.423 18.636 1.00 95.62 184 GLY A N 1
ATOM 1437 C CA . GLY A 1 184 ? -17.097 -6.706 17.401 1.00 95.62 184 GLY A CA 1
ATOM 1438 C C . GLY A 1 184 ? -16.149 -5.539 17.119 1.00 95.62 184 GLY A C 1
ATOM 1439 O O . GLY A 1 184 ? -15.296 -5.176 17.932 1.00 95.62 184 GLY A O 1
ATOM 1440 N N . VAL A 1 185 ? -16.328 -4.911 15.956 1.00 96.44 185 VAL A N 1
ATOM 1441 C CA . VAL A 1 185 ? -15.510 -3.788 15.469 1.00 96.44 185 VAL A CA 1
ATOM 1442 C C . VAL A 1 185 ? -16.380 -2.629 14.996 1.00 96.44 185 VAL A C 1
ATOM 1444 O O . VAL A 1 185 ? -17.487 -2.843 14.511 1.00 96.44 185 VAL A O 1
ATOM 1447 N N . THR A 1 186 ? -15.858 -1.408 15.092 1.00 96.81 186 THR A N 1
ATOM 1448 C CA . THR A 1 186 ? -16.479 -0.220 14.492 1.00 96.81 186 THR A CA 1
ATOM 1449 C C . THR A 1 186 ? -16.254 -0.150 12.978 1.00 96.81 186 THR A C 1
ATOM 1451 O O . THR A 1 186 ? -15.366 -0.810 12.421 1.00 96.81 186 THR A O 1
ATOM 1454 N N . GLY A 1 187 ? -16.982 0.750 12.313 1.00 94.94 187 GLY A N 1
ATOM 1455 C CA . GLY A 1 187 ? -16.681 1.173 10.946 1.00 94.94 187 GLY A CA 1
ATOM 1456 C C . GLY A 1 187 ? -15.291 1.813 10.799 1.00 94.94 187 GLY A C 1
ATOM 1457 O O . GLY A 1 187 ? -14.727 2.371 11.744 1.00 94.94 187 GLY A O 1
ATOM 1458 N N . TRP A 1 188 ? -14.727 1.753 9.588 1.00 94.25 188 TRP A N 1
ATOM 1459 C CA . TRP A 1 188 ? -13.466 2.426 9.264 1.00 94.25 188 TRP A CA 1
ATOM 1460 C C . TRP A 1 188 ? -13.652 3.946 9.175 1.00 94.25 188 TRP A C 1
ATOM 1462 O O . TRP A 1 188 ? -14.573 4.439 8.512 1.00 94.25 188 TRP A O 1
ATOM 1472 N N . ARG A 1 189 ? -12.727 4.704 9.774 1.00 94.75 189 ARG A N 1
ATOM 1473 C CA . ARG A 1 189 ? -12.662 6.166 9.643 1.00 94.75 189 ARG A CA 1
ATOM 1474 C C . ARG A 1 189 ? -11.258 6.643 9.318 1.00 94.75 189 ARG A C 1
ATOM 1476 O O . ARG A 1 189 ? -10.294 6.265 9.976 1.00 94.75 189 ARG A O 1
ATOM 1483 N N . SER A 1 190 ? -11.164 7.502 8.307 1.00 92.31 190 SER A N 1
ATOM 1484 C CA . SER A 1 190 ? -9.921 8.189 7.970 1.00 92.31 190 SER A CA 1
ATOM 1485 C C . SER A 1 190 ? -9.669 9.277 9.008 1.00 92.31 190 SER A C 1
ATOM 1487 O O . SER A 1 190 ? -10.412 10.257 9.056 1.00 92.31 190 SER A O 1
ATOM 1489 N N . VAL A 1 191 ? -8.629 9.117 9.824 1.00 87.12 191 VAL A N 1
ATOM 1490 C CA . VAL A 1 191 ? -8.221 10.121 10.816 1.00 87.12 191 VAL A CA 1
ATOM 1491 C C . VAL A 1 191 ? -6.726 10.335 10.667 1.00 87.12 191 VAL A C 1
ATOM 1493 O O . VAL A 1 191 ? -5.951 9.393 10.800 1.00 87.12 191 VAL A O 1
ATOM 1496 N N . ALA A 1 192 ? -6.345 11.565 10.329 1.00 76.06 192 ALA A N 1
ATOM 1497 C CA . ALA A 1 192 ? -4.953 11.974 10.213 1.00 76.06 192 ALA A CA 1
ATOM 1498 C C . ALA A 1 192 ? -4.502 12.671 11.502 1.00 76.06 192 ALA A C 1
ATOM 1500 O O . ALA A 1 192 ? -5.284 13.405 12.111 1.00 76.06 192 ALA A O 1
ATOM 1501 N N . GLY A 1 193 ? -3.235 12.474 11.870 1.00 81.12 193 GLY A N 1
ATOM 1502 C CA . GLY A 1 193 ? -2.638 13.053 13.073 1.00 81.12 193 GLY A CA 1
ATOM 1503 C C . GLY A 1 193 ? -3.036 12.327 14.358 1.00 81.12 193 GLY A C 1
ATOM 1504 O O . GLY A 1 193 ? -3.503 11.191 14.330 1.00 81.12 193 GLY A O 1
ATOM 1505 N N . GLU A 1 194 ? -2.824 12.985 15.494 1.00 87.06 194 GLU A N 1
ATOM 1506 C CA . GLU A 1 194 ? -3.170 12.437 16.806 1.00 87.06 194 GLU A CA 1
ATOM 1507 C C . GLU A 1 194 ? -4.687 12.338 17.004 1.00 87.06 194 GLU A C 1
ATOM 1509 O O . GLU A 1 194 ? -5.450 13.213 16.586 1.00 87.06 194 GLU A O 1
ATOM 1514 N N . PHE A 1 195 ? -5.135 11.283 17.685 1.00 92.38 195 PHE A N 1
ATOM 1515 C CA . PHE A 1 195 ? -6.531 11.079 18.060 1.00 92.38 195 PHE A CA 1
ATOM 1516 C C . PHE A 1 195 ? -6.657 10.266 19.348 1.00 92.38 195 PHE A C 1
ATOM 1518 O O . PHE A 1 195 ? -5.786 9.476 19.706 1.00 92.38 195 PHE A O 1
ATOM 1525 N N . ASN A 1 196 ? -7.792 10.442 20.023 1.00 92.94 196 ASN A N 1
ATOM 1526 C CA . ASN A 1 196 ? -8.202 9.627 21.156 1.00 92.94 196 ASN A CA 1
ATOM 1527 C C . ASN A 1 196 ? -9.184 8.558 20.686 1.00 92.94 196 ASN A C 1
ATOM 1529 O O . ASN A 1 196 ? -10.089 8.843 19.900 1.00 92.94 196 ASN A O 1
ATOM 1533 N N . TYR A 1 197 ? -9.043 7.351 21.216 1.00 94.12 197 TYR A N 1
ATOM 1534 C CA . TYR A 1 197 ? -9.925 6.226 20.934 1.00 94.12 197 TYR A CA 1
ATOM 1535 C C . TYR A 1 197 ? -10.201 5.440 22.216 1.00 94.12 197 TYR A C 1
ATOM 1537 O O . TYR A 1 197 ? -9.431 5.506 23.175 1.00 94.12 197 TYR A O 1
ATOM 1545 N N . GLY A 1 198 ? -11.303 4.698 22.250 1.00 94.00 198 GLY A N 1
ATOM 1546 C CA . GLY A 1 198 ? -11.622 3.847 23.392 1.00 94.00 198 GLY A CA 1
ATOM 1547 C C . GLY A 1 198 ? -12.966 3.152 23.261 1.00 94.00 198 GLY A C 1
ATOM 1548 O O . GLY A 1 198 ? -13.727 3.440 22.343 1.00 94.00 198 GLY A O 1
ATOM 1549 N N . CYS A 1 199 ? -13.247 2.250 24.200 1.00 94.25 199 CYS A N 1
ATOM 1550 C CA . CYS A 1 199 ? -14.537 1.579 24.346 1.00 94.25 199 CYS A CA 1
ATOM 1551 C C . CYS A 1 199 ? -14.996 1.668 25.803 1.00 94.25 199 CYS A C 1
ATOM 1553 O O . CYS A 1 199 ? -14.314 1.163 26.702 1.00 94.25 199 CYS A O 1
ATOM 1555 N N . ARG A 1 200 ? -16.155 2.285 26.039 1.00 92.56 200 ARG A N 1
ATOM 1556 C CA . ARG A 1 200 ? -16.752 2.456 27.373 1.00 92.56 200 ARG A CA 1
ATOM 1557 C C . ARG A 1 200 ? -17.988 1.579 27.545 1.00 92.56 200 ARG A C 1
ATOM 1559 O O . ARG A 1 200 ? -18.605 1.189 26.559 1.00 92.56 200 ARG A O 1
ATOM 1566 N N . ARG A 1 201 ? -18.315 1.238 28.794 1.00 88.94 201 ARG A N 1
ATOM 1567 C CA . ARG A 1 201 ? -19.556 0.514 29.102 1.00 88.94 201 ARG A CA 1
ATOM 1568 C C . ARG A 1 201 ? -20.758 1.367 28.703 1.00 88.94 201 ARG A C 1
ATOM 1570 O O . ARG A 1 201 ? -20.697 2.593 28.817 1.00 88.94 201 ARG A O 1
ATOM 1577 N N . VAL A 1 202 ? -21.778 0.680 28.209 1.00 82.62 202 VAL A N 1
ATOM 1578 C CA . VAL A 1 202 ? -23.102 1.216 27.894 1.00 82.62 202 VAL A CA 1
ATOM 1579 C C . VAL A 1 202 ? -24.028 0.924 29.057 1.00 82.62 202 VAL A C 1
ATOM 1581 O O . VAL A 1 202 ? -23.850 -0.163 29.654 1.00 82.62 202 VAL A O 1
#

pLDDT: mean 79.59, std 17.43, range [34.72, 96.81]

Radius of gyration: 28.79 Å; chains: 1; bounding box: 43×70×98 Å

Sequence (202 aa):
MLRIKRRVLSISSILPILILSGCSSEFLRAMDDALVAQGGQGTCRYEAPKRTINGSGYTFTYGGYCNYWEGELNNYSQYTIRCTGKGYNGRAVSSVTARPGVNTDTRTMGSMQSTGGGLSVECNRWARSEYVAKSSKGLVLYEKMVSGKLYNRVKNDSRFERECFIKRPKSTGYILKERVQPYGVTGWRSVAGEFNYGCRRV

Secondary structure (DSSP, 8-state):
-------------------SS---HHHHHHHHHHHHHTTPPPS----EEEEEEEETTEEEEEEEETTEEEEEEEE-SSEEEEEEEE-TTS-EEEEEEE-TT-----EEEEETTTTTT--EEEEEEEEEPPEEEEEETTEEEEEEEETTEEEEEEEE-SSS-EEEEEE-TT-SSEEEEEEE-TT-BPPPEE--S--EEEEEE-

Foldseek 3Di:
DDDDDDDDPPPDDDDDPPPDDDDDLVNLVVVQVVCVVVVHDRQQPAWFDWDWDDDDQKIKIWIGGRQWIKIWIQGQALFWKKKFKAAPVRDTQAIDIAHHRGIDDIDTSGGCVVRVNDIDIDMDGAKGP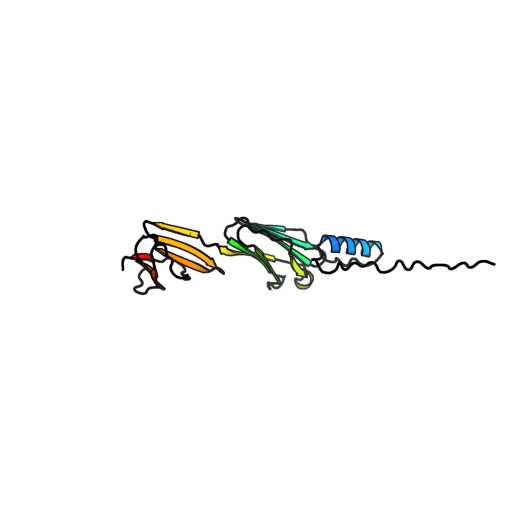WDFPDDDDQKTWIWMGHRNFIKIKMFRQDQAWWWKFKAAVPDPDTPDTDTAHHRGMGDIDGDPDDIDIDTHHD